Protein AF-R6N040-F1 (afdb_monomer_lite)

Radius of gyration: 38.88 Å; chains: 1; bounding box: 120×51×89 Å

Structure (mmCIF, N/CA/C/O backbone):
data_AF-R6N040-F1
#
_entry.id   AF-R6N040-F1
#
loop_
_atom_site.group_PDB
_atom_site.id
_atom_site.type_symbol
_atom_site.label_atom_id
_atom_site.label_alt_id
_atom_site.label_comp_id
_atom_site.label_asym_id
_atom_site.label_entity_id
_atom_site.label_seq_id
_atom_site.pdbx_PDB_ins_code
_atom_site.Cartn_x
_atom_site.Cartn_y
_atom_site.Cartn_z
_atom_site.occupancy
_atom_site.B_iso_or_equiv
_atom_site.auth_seq_id
_atom_site.auth_comp_id
_atom_site.auth_asym_id
_atom_site.auth_atom_id
_atom_site.pdbx_PDB_model_num
ATOM 1 N N . MET A 1 1 ? -49.702 15.295 53.696 1.00 55.91 1 MET A N 1
ATOM 2 C CA . MET A 1 1 ? -48.263 15.595 53.472 1.00 55.91 1 MET A CA 1
ATOM 3 C C . MET A 1 1 ? -47.400 14.369 53.152 1.00 55.91 1 MET A C 1
ATOM 5 O O . MET A 1 1 ? -46.558 14.486 52.275 1.00 55.91 1 MET A O 1
ATOM 9 N N . LYS A 1 2 ? -47.584 13.197 53.791 1.00 57.44 2 LYS A N 1
ATOM 10 C CA . LYS A 1 2 ? -46.754 11.997 53.519 1.00 57.44 2 LYS A CA 1
ATOM 11 C C . LYS A 1 2 ? -46.776 11.537 52.047 1.00 57.44 2 LYS A C 1
ATOM 13 O O . LYS A 1 2 ? -45.715 11.332 51.480 1.00 57.44 2 LYS A O 1
ATOM 18 N N . LYS A 1 3 ? -47.949 11.470 51.397 1.00 59.84 3 LYS A N 1
ATOM 19 C CA . LYS A 1 3 ? -48.088 11.021 49.990 1.00 59.84 3 LYS A CA 1
ATOM 20 C C . LYS A 1 3 ? -47.363 11.913 48.965 1.00 59.84 3 LYS A C 1
ATOM 22 O O . LYS A 1 3 ? -46.754 11.390 48.046 1.00 59.84 3 LYS A O 1
ATOM 27 N N . ILE A 1 4 ? -47.354 13.235 49.169 1.00 71.81 4 ILE A N 1
ATOM 28 C CA . ILE A 1 4 ? -46.642 14.191 48.295 1.00 71.81 4 ILE A CA 1
ATOM 29 C C . ILE A 1 4 ? -45.121 14.010 48.408 1.00 71.81 4 ILE A C 1
ATOM 31 O O . ILE A 1 4 ? -44.430 14.068 47.398 1.00 71.81 4 ILE A O 1
ATOM 35 N N . LYS A 1 5 ? -44.601 13.711 49.610 1.00 69.38 5 LYS A N 1
ATOM 36 C CA . LYS A 1 5 ? -43.170 13.418 49.807 1.00 69.38 5 LYS A CA 1
ATOM 37 C C . LYS A 1 5 ? -42.728 12.163 49.049 1.00 69.38 5 LYS A C 1
ATOM 39 O O . LYS A 1 5 ? -41.657 12.173 48.460 1.00 69.38 5 LYS A O 1
ATOM 44 N N . TYR A 1 6 ? -43.558 11.118 49.023 1.00 74.94 6 TYR A N 1
ATOM 45 C CA . TYR A 1 6 ? -43.246 9.896 48.273 1.00 74.94 6 TYR A CA 1
ATOM 46 C C . TYR A 1 6 ? -43.250 10.119 46.758 1.00 74.94 6 TYR A C 1
ATOM 48 O O . TYR A 1 6 ? -42.378 9.577 46.088 1.00 74.94 6 TYR A O 1
ATOM 56 N N . ILE A 1 7 ? -44.164 10.949 46.240 1.00 78.50 7 ILE A N 1
ATOM 57 C CA . ILE A 1 7 ? -44.227 11.317 44.813 1.00 78.50 7 ILE A CA 1
ATOM 58 C C . ILE A 1 7 ? -42.997 12.139 44.402 1.00 78.50 7 ILE A C 1
ATOM 60 O O . ILE A 1 7 ? -42.373 11.848 43.388 1.00 78.50 7 ILE A O 1
ATOM 64 N N . LEU A 1 8 ? -42.594 13.119 45.217 1.00 77.56 8 LEU A N 1
ATOM 65 C CA . LEU A 1 8 ? -41.382 13.909 44.963 1.00 77.56 8 LEU A CA 1
ATOM 66 C C . LEU A 1 8 ? -40.116 13.042 44.987 1.00 77.56 8 LEU A C 1
ATOM 68 O O . LEU A 1 8 ? -39.226 13.216 44.162 1.00 77.56 8 LEU A O 1
ATOM 72 N N . PHE A 1 9 ? -40.056 12.080 45.909 1.00 77.69 9 PHE A N 1
ATOM 73 C CA . PHE A 1 9 ? -38.934 11.154 46.020 1.00 77.69 9 PHE A CA 1
ATOM 74 C C . PHE A 1 9 ? -38.865 10.174 44.839 1.00 77.69 9 PHE A C 1
ATOM 76 O O . PHE A 1 9 ? -37.780 9.888 44.345 1.00 77.69 9 PHE A O 1
ATOM 83 N N . THR A 1 10 ? -40.011 9.708 44.328 1.00 78.12 10 THR A N 1
ATOM 84 C CA . THR A 1 10 ? -40.042 8.861 43.120 1.00 78.12 10 THR A CA 1
ATOM 85 C C . THR A 1 10 ? -39.642 9.641 41.874 1.00 78.12 10 THR A C 1
ATOM 87 O O . THR A 1 10 ? -38.876 9.117 41.073 1.00 78.12 10 THR A O 1
ATOM 90 N N . PHE A 1 11 ? -40.077 10.897 41.735 1.00 77.75 11 PHE A N 1
ATOM 91 C CA . PHE A 1 11 ? -39.664 11.754 40.618 1.00 77.75 11 PHE A CA 1
ATOM 92 C C . PHE A 1 11 ? -38.156 12.053 40.648 1.00 77.75 11 PHE A C 1
ATOM 94 O O . PHE A 1 11 ? -37.507 12.050 39.606 1.00 77.75 11 PHE A O 1
ATOM 101 N N . LEU A 1 12 ? -37.578 12.223 41.845 1.00 75.50 12 LEU A N 1
ATOM 102 C CA . LEU A 1 12 ? -36.136 12.392 42.034 1.00 75.50 12 LEU A CA 1
ATOM 103 C C . LEU A 1 12 ? -35.352 11.144 41.586 1.00 75.50 12 LEU A C 1
ATOM 105 O O . LEU A 1 12 ? -34.391 11.267 40.830 1.00 75.50 12 LEU A O 1
ATOM 109 N N . ILE A 1 13 ? -35.784 9.942 41.986 1.00 75.19 13 ILE A N 1
ATOM 110 C CA . ILE A 1 13 ? -35.144 8.678 41.573 1.00 75.19 13 ILE A CA 1
ATOM 111 C C . ILE A 1 13 ? -35.271 8.464 40.060 1.00 75.19 13 ILE A C 1
ATOM 113 O O . ILE A 1 13 ? -34.303 8.053 39.419 1.00 75.19 13 ILE A O 1
ATOM 117 N N . LEU A 1 14 ? -36.432 8.789 39.480 1.00 70.75 14 LEU A N 1
ATOM 118 C CA . LEU A 1 14 ? -36.647 8.708 38.035 1.00 70.75 14 LEU A CA 1
ATOM 119 C C . LEU A 1 14 ? -35.748 9.694 37.276 1.00 70.75 14 LEU A C 1
ATOM 121 O O . LEU A 1 14 ? -35.222 9.346 36.231 1.00 70.75 14 LEU A O 1
ATOM 125 N N . SER A 1 15 ? -35.522 10.897 37.818 1.00 65.94 15 SER A N 1
ATOM 126 C CA . SER A 1 15 ? -34.625 11.893 37.215 1.00 65.94 15 SER A CA 1
ATOM 127 C C . SER A 1 15 ? -33.140 11.521 37.316 1.00 65.94 15 SER A C 1
ATOM 129 O O . SER A 1 15 ? -32.374 11.807 36.400 1.00 65.94 15 SER A O 1
ATOM 131 N N . LEU A 1 16 ? -32.735 10.815 38.379 1.00 62.44 16 LEU A N 1
ATOM 132 C CA . LEU A 1 16 ? -31.374 10.287 38.540 1.00 62.44 16 LEU A CA 1
ATOM 133 C C . LEU A 1 16 ? -31.093 9.092 37.616 1.00 62.44 16 LEU A C 1
ATOM 135 O O . LEU A 1 16 ? -29.940 8.836 37.290 1.00 62.44 16 LEU A O 1
ATOM 139 N N . SER A 1 17 ? -32.130 8.381 37.164 1.00 60.34 17 SER A N 1
ATOM 140 C CA . SER A 1 17 ? -31.995 7.270 36.208 1.00 60.34 17 SER A CA 1
ATOM 141 C C . SER A 1 17 ? -31.914 7.725 34.743 1.00 60.34 17 SER A C 1
ATOM 143 O O . SER A 1 17 ? -31.642 6.903 33.875 1.00 60.34 17 SER A O 1
ATOM 145 N N . ILE A 1 18 ? -32.077 9.028 34.469 1.00 60.78 18 ILE A N 1
ATOM 146 C CA . ILE A 1 18 ? -31.859 9.650 33.145 1.00 60.78 18 ILE A CA 1
ATOM 147 C C . ILE A 1 18 ? -30.455 10.257 33.022 1.00 60.78 18 ILE A C 1
ATOM 149 O O . ILE A 1 18 ? -30.146 10.890 32.014 1.00 60.78 18 ILE A O 1
ATOM 153 N N . LEU A 1 19 ? -29.587 10.088 34.028 1.00 55.56 19 LEU A N 1
ATOM 154 C CA . LEU A 1 19 ? -28.164 10.359 33.856 1.00 55.56 19 LEU A CA 1
ATOM 155 C C . LEU A 1 19 ? -27.648 9.351 32.831 1.00 55.56 19 LEU A C 1
ATOM 157 O O . LEU A 1 19 ? -27.383 8.196 33.155 1.00 55.56 19 LEU A O 1
ATOM 161 N N . SER A 1 20 ? -27.581 9.789 31.576 1.00 56.12 20 SER A N 1
ATOM 162 C CA . SER A 1 20 ? -26.955 9.067 30.480 1.00 56.12 20 SER A CA 1
ATOM 163 C C . SER A 1 20 ? -25.565 8.648 30.938 1.00 56.12 20 SER A C 1
ATOM 165 O O . SER A 1 20 ? -24.670 9.485 31.081 1.00 56.12 20 SER A O 1
ATOM 167 N N . VAL A 1 21 ? -25.404 7.360 31.227 1.00 55.00 21 VAL A N 1
ATOM 168 C CA . VAL A 1 21 ? -24.105 6.775 31.520 1.00 55.00 21 VAL A CA 1
ATOM 169 C C . VAL A 1 21 ? -23.351 6.793 30.198 1.00 55.00 21 VAL A C 1
ATOM 171 O O . VAL A 1 21 ? -23.523 5.905 29.368 1.00 55.00 21 VAL A O 1
ATOM 174 N N . ASN A 1 22 ? -22.544 7.830 29.976 1.00 56.06 22 ASN A N 1
ATOM 175 C CA . ASN A 1 22 ? -21.426 7.709 29.054 1.00 56.06 22 ASN A CA 1
ATOM 176 C C . ASN A 1 22 ? -20.482 6.705 29.707 1.00 56.06 22 ASN A C 1
ATOM 178 O O . ASN A 1 22 ? -19.709 7.055 30.598 1.00 56.06 22 ASN A O 1
ATOM 182 N N . ALA A 1 23 ? -20.628 5.436 29.335 1.00 63.56 23 ALA A N 1
ATOM 183 C CA . ALA A 1 23 ? -19.650 4.424 29.670 1.00 63.56 23 ALA A CA 1
ATOM 184 C C . ALA A 1 23 ? -18.394 4.756 28.860 1.00 63.56 23 ALA A C 1
ATOM 186 O O . ALA A 1 23 ? -18.276 4.396 27.692 1.00 63.56 23 ALA A O 1
ATOM 187 N N . GLU A 1 24 ? -17.504 5.547 29.456 1.00 80.38 24 GLU A N 1
ATOM 188 C CA . GLU A 1 24 ? -16.160 5.735 28.929 1.00 80.38 24 GLU A CA 1
ATOM 189 C C . GLU A 1 24 ? -15.468 4.370 28.924 1.00 80.38 24 GLU A C 1
ATOM 191 O O . GLU A 1 24 ? -15.523 3.645 29.922 1.00 80.38 24 GLU A O 1
ATOM 196 N N . CYS A 1 25 ? -14.844 4.006 27.802 1.00 88.50 25 CYS A N 1
ATOM 197 C CA . CYS A 1 25 ? -14.158 2.727 27.715 1.00 88.50 25 CYS A CA 1
ATOM 198 C C . CYS A 1 25 ? -13.086 2.600 28.794 1.00 88.50 25 CYS A C 1
ATOM 200 O O . CYS A 1 25 ? -12.273 3.497 29.039 1.00 88.50 25 CYS A O 1
ATOM 202 N N . THR A 1 26 ? -13.038 1.424 29.398 1.00 91.12 26 THR A N 1
ATOM 203 C CA . THR A 1 26 ? -11.981 1.043 30.318 1.00 91.12 26 THR A CA 1
ATOM 204 C C . THR A 1 26 ? -10.645 0.920 29.582 1.00 91.12 26 THR A C 1
ATOM 206 O O . THR A 1 26 ? -10.555 0.710 28.367 1.00 91.12 26 THR A O 1
ATOM 209 N N . LYS A 1 27 ? -9.549 0.996 30.342 1.00 91.19 27 LYS A N 1
ATOM 210 C CA . LYS A 1 27 ? -8.200 0.769 29.798 1.00 91.19 27 LYS A CA 1
ATOM 211 C C . LYS A 1 27 ? -8.045 -0.632 29.199 1.00 91.19 27 LYS A C 1
ATOM 213 O O . LYS A 1 27 ? -7.279 -0.802 28.255 1.00 91.19 27 LYS A O 1
ATOM 218 N N . GLU A 1 28 ? -8.742 -1.620 29.752 1.00 92.75 28 GLU A N 1
ATOM 219 C CA . GLU A 1 28 ? -8.708 -3.011 29.294 1.00 92.75 28 GLU A CA 1
ATOM 220 C C . GLU A 1 28 ? -9.397 -3.170 27.933 1.00 92.75 28 GLU A C 1
ATOM 222 O O . GLU A 1 28 ? -8.823 -3.785 27.031 1.00 92.75 28 GLU A O 1
ATOM 227 N N . GLU A 1 29 ? -10.553 -2.531 27.739 1.00 93.12 29 GLU A N 1
ATOM 228 C CA . GLU A 1 29 ? -11.254 -2.488 26.448 1.00 93.12 29 GLU A CA 1
ATOM 229 C C . GLU A 1 29 ? -10.404 -1.795 25.380 1.00 93.12 29 GLU A C 1
ATOM 231 O O . GLU A 1 29 ? -10.146 -2.366 24.319 1.00 93.12 29 GLU A O 1
ATOM 236 N N . ILE A 1 30 ? -9.859 -0.611 25.688 1.00 93.62 30 ILE A N 1
ATOM 237 C CA . ILE A 1 30 ? -8.980 0.122 24.762 1.00 93.62 30 ILE A CA 1
ATOM 238 C C . ILE A 1 30 ? -7.747 -0.713 24.396 1.00 93.62 30 ILE A C 1
ATOM 240 O O . ILE A 1 30 ? -7.319 -0.719 23.241 1.00 93.62 30 ILE A O 1
ATOM 244 N N . ASN A 1 31 ? -7.148 -1.416 25.360 1.00 94.75 31 ASN A N 1
ATOM 245 C CA . ASN A 1 31 ? -5.983 -2.258 25.100 1.00 94.75 31 ASN A CA 1
ATOM 246 C C . ASN A 1 31 ? -6.328 -3.469 24.230 1.00 94.75 31 ASN A C 1
ATOM 248 O O . ASN A 1 31 ? -5.543 -3.812 23.347 1.00 94.75 31 ASN A O 1
ATOM 252 N N . THR A 1 32 ? -7.493 -4.078 24.437 1.00 95.69 32 THR A N 1
ATOM 253 C CA . THR A 1 32 ? -7.985 -5.176 23.595 1.00 95.69 32 THR A CA 1
ATOM 254 C C . THR A 1 32 ? -8.173 -4.702 22.155 1.00 95.69 32 THR A C 1
ATOM 256 O O . THR A 1 32 ? -7.604 -5.287 21.234 1.00 95.69 32 THR A O 1
ATOM 259 N N . LEU A 1 33 ? -8.845 -3.565 21.958 1.00 95.94 33 LEU A N 1
ATOM 260 C CA . LEU A 1 33 ? -9.038 -2.964 20.636 1.00 95.94 33 LEU A CA 1
ATOM 261 C C . LEU A 1 33 ? -7.712 -2.591 19.963 1.00 95.94 33 LEU A C 1
ATOM 263 O O . LEU A 1 33 ? -7.522 -2.859 18.781 1.00 95.94 33 LEU A O 1
ATOM 267 N N . LYS A 1 34 ? -6.745 -2.046 20.710 1.00 95.94 34 LYS A N 1
ATOM 268 C CA . LYS A 1 34 ? -5.383 -1.792 20.205 1.00 95.94 34 LYS A CA 1
ATOM 269 C C . LYS A 1 34 ? -4.695 -3.073 19.729 1.00 95.94 34 LYS A C 1
ATOM 271 O O . LYS A 1 34 ? -4.044 -3.076 18.685 1.00 95.94 34 LYS A O 1
ATOM 276 N N . GLN A 1 35 ? -4.818 -4.167 20.481 1.00 96.38 35 GLN A N 1
ATOM 277 C CA . GLN A 1 35 ? -4.244 -5.458 20.093 1.00 96.38 35 GLN A CA 1
ATOM 278 C C . GLN A 1 35 ? -4.902 -6.026 18.835 1.00 96.38 35 GLN A C 1
ATOM 280 O O . GLN A 1 35 ? -4.213 -6.635 18.018 1.00 96.38 35 GLN A O 1
ATOM 285 N N . GLU A 1 36 ? -6.207 -5.836 18.665 1.00 95.94 36 GLU A N 1
ATOM 286 C CA . GLU A 1 36 ? -6.917 -6.220 17.446 1.00 95.94 36 GLU A CA 1
ATOM 287 C C . GLU A 1 36 ? -6.525 -5.344 16.255 1.00 95.94 36 GLU A C 1
ATOM 289 O O . GLU A 1 36 ? -6.180 -5.880 15.203 1.00 95.94 36 GLU A O 1
ATOM 294 N N . ALA A 1 37 ? -6.444 -4.024 16.439 1.00 96.75 37 ALA A N 1
ATOM 295 C CA . ALA A 1 37 ? -6.007 -3.091 15.404 1.00 96.75 37 ALA A CA 1
ATOM 296 C C . ALA A 1 37 ? -4.591 -3.418 14.894 1.00 96.75 37 ALA A C 1
ATOM 298 O O . ALA A 1 37 ? -4.323 -3.340 13.697 1.00 96.75 37 ALA A O 1
ATOM 299 N N . ASN A 1 38 ? -3.694 -3.880 15.771 1.00 96.62 38 ASN A N 1
ATOM 300 C CA . ASN A 1 38 ? -2.347 -4.318 15.388 1.00 96.62 38 ASN A CA 1
ATOM 301 C C . ASN A 1 38 ? -2.323 -5.580 14.505 1.00 96.62 38 ASN A C 1
ATOM 303 O O . ASN A 1 38 ? -1.300 -5.874 13.888 1.00 96.62 38 ASN A O 1
ATOM 307 N N . LYS A 1 39 ? -3.419 -6.348 14.443 1.00 97.12 39 LYS A N 1
ATOM 308 C CA . LYS A 1 39 ? -3.550 -7.524 13.565 1.00 97.12 39 LYS A CA 1
ATOM 309 C C . LYS A 1 39 ? -4.041 -7.156 12.164 1.00 97.12 39 LYS A C 1
ATOM 311 O O . LYS A 1 39 ? -4.071 -8.042 11.298 1.00 97.12 39 LYS A O 1
ATOM 316 N N . ILE A 1 40 ? -4.428 -5.897 11.938 1.00 98.12 40 ILE A N 1
ATOM 317 C CA . ILE A 1 40 ? -4.875 -5.423 10.631 1.00 98.12 40 ILE A CA 1
ATOM 318 C C . ILE A 1 40 ? -3.726 -5.561 9.635 1.00 98.12 40 ILE A C 1
ATOM 320 O O . ILE A 1 40 ? -2.595 -5.138 9.877 1.00 98.12 40 ILE A O 1
ATOM 324 N N . LYS A 1 41 ? -4.027 -6.171 8.491 1.00 97.81 41 LYS A N 1
ATOM 325 C CA . LYS A 1 41 ? -3.086 -6.326 7.379 1.00 97.81 41 LYS A CA 1
ATOM 326 C C . LYS A 1 41 ? -3.516 -5.442 6.229 1.00 97.81 41 LYS A C 1
ATOM 328 O O . LYS A 1 41 ? -4.701 -5.390 5.921 1.00 97.81 41 LYS A O 1
ATOM 333 N N . VAL A 1 42 ? -2.554 -4.813 5.565 1.00 97.94 42 VAL A N 1
ATOM 334 C CA . VAL A 1 42 ? -2.820 -3.986 4.385 1.00 97.94 42 VAL A CA 1
ATOM 335 C C . VAL A 1 42 ? -2.161 -4.603 3.173 1.00 97.94 42 VAL A C 1
ATOM 337 O O . VAL A 1 42 ? -0.964 -4.885 3.175 1.00 97.94 42 VAL A O 1
ATOM 340 N N . THR A 1 43 ? -2.949 -4.785 2.127 1.00 97.56 43 THR A N 1
ATOM 341 C CA . THR A 1 43 ? -2.470 -5.143 0.793 1.00 97.56 43 THR A CA 1
ATOM 342 C C . THR A 1 43 ? -2.900 -4.073 -0.191 1.00 97.56 43 THR A C 1
ATOM 344 O O . THR A 1 43 ? -3.916 -3.416 0.023 1.00 97.56 43 THR A O 1
ATOM 347 N N . TYR A 1 44 ? -2.159 -3.909 -1.281 1.00 95.25 44 TYR A N 1
ATOM 348 C CA . TYR A 1 44 ? -2.522 -2.979 -2.342 1.00 95.25 44 TYR A CA 1
ATOM 349 C C . TYR A 1 44 ? -2.437 -3.644 -3.713 1.00 95.25 44 TYR A C 1
ATOM 351 O O . TYR A 1 44 ? -1.627 -4.545 -3.944 1.00 95.25 44 TYR A O 1
ATOM 359 N N . LYS A 1 45 ? -3.257 -3.157 -4.641 1.00 92.75 45 LYS A N 1
ATOM 360 C CA . LYS A 1 45 ? -3.258 -3.538 -6.050 1.00 92.75 45 LYS A CA 1
ATOM 361 C C . LYS A 1 45 ? -3.200 -2.276 -6.901 1.00 92.75 45 LYS A C 1
ATOM 363 O O . LYS A 1 45 ? -3.987 -1.358 -6.708 1.00 92.75 45 LYS A O 1
ATOM 368 N N . HIS A 1 46 ? -2.266 -2.234 -7.845 1.00 89.50 46 HIS A N 1
ATOM 369 C CA . HIS A 1 46 ? -2.211 -1.167 -8.847 1.00 89.50 46 HIS A CA 1
ATOM 370 C C . HIS A 1 46 ? -3.400 -1.284 -9.808 1.00 89.50 46 HIS A C 1
ATOM 372 O O . HIS A 1 46 ? -3.731 -2.395 -10.232 1.00 89.50 46 HIS A O 1
ATOM 378 N N . LEU A 1 47 ? -4.042 -0.158 -10.123 1.00 88.25 47 LEU A N 1
ATOM 379 C CA . LEU A 1 47 ? -5.266 -0.118 -10.932 1.00 88.25 47 LEU A CA 1
ATOM 380 C C . LEU A 1 47 ? -5.016 -0.048 -12.448 1.00 88.25 47 LEU A C 1
ATOM 382 O O . LEU A 1 47 ? -5.974 0.028 -13.216 1.00 88.25 47 LEU A O 1
ATOM 386 N N . GLY A 1 48 ? -3.757 -0.120 -12.885 1.00 80.25 48 GLY A N 1
ATOM 387 C CA . GLY A 1 48 ? -3.389 0.029 -14.291 1.00 80.25 48 GLY A CA 1
ATOM 388 C C . GLY A 1 48 ? -3.441 1.483 -14.763 1.00 80.25 48 GLY A C 1
ATOM 389 O O . GLY A 1 48 ? -3.817 2.388 -14.014 1.00 80.25 48 GLY A O 1
ATOM 390 N N . SER A 1 49 ? -3.050 1.695 -16.017 1.00 79.62 49 SER A N 1
ATOM 391 C CA . SER A 1 49 ? -3.171 2.993 -16.678 1.00 79.62 49 SER A CA 1
ATOM 392 C C . SER A 1 49 ? -4.604 3.198 -17.151 1.00 79.62 49 SER A C 1
ATOM 394 O O . SER A 1 49 ? -5.124 2.407 -17.934 1.00 79.62 49 SER A O 1
ATOM 396 N N . ASN A 1 50 ? -5.230 4.266 -16.675 1.00 76.00 50 ASN A N 1
ATOM 397 C CA . ASN A 1 50 ? -6.551 4.711 -17.103 1.00 76.00 50 ASN A CA 1
ATOM 398 C C . ASN A 1 50 ? -6.448 6.124 -17.680 1.00 76.00 50 ASN A C 1
ATOM 400 O O . ASN A 1 50 ? -5.396 6.750 -17.599 1.00 76.00 50 ASN A O 1
ATOM 404 N N . VAL A 1 51 ? -7.532 6.623 -18.264 1.00 80.44 51 VAL A N 1
ATOM 405 C CA . VAL A 1 51 ? -7.626 8.007 -18.734 1.00 80.44 51 VAL A CA 1
ATOM 406 C C . VAL A 1 51 ? -8.686 8.712 -17.894 1.00 80.44 51 VAL A C 1
ATOM 408 O O . VAL A 1 51 ? -9.759 8.144 -17.677 1.00 80.44 51 VAL A O 1
ATOM 411 N N . ASP A 1 52 ? -8.370 9.891 -17.361 1.00 80.75 52 ASP A N 1
ATOM 412 C CA . ASP A 1 52 ? -9.357 10.719 -16.661 1.00 80.75 52 ASP A CA 1
ATOM 413 C C . ASP A 1 52 ? -10.318 11.422 -17.636 1.00 80.75 52 ASP A C 1
ATOM 415 O O . ASP A 1 52 ? -10.278 11.209 -18.851 1.00 80.75 52 ASP A O 1
ATOM 419 N N . ALA A 1 53 ? -11.248 12.219 -17.103 1.00 82.00 53 ALA A N 1
ATOM 420 C CA . ALA A 1 53 ? -12.259 12.896 -17.915 1.00 82.00 53 ALA A CA 1
ATOM 421 C C . ALA A 1 53 ? -11.643 13.937 -18.870 1.00 82.00 53 ALA A C 1
ATOM 423 O O . ALA A 1 53 ? -12.247 14.289 -19.883 1.00 82.00 53 ALA A O 1
ATOM 424 N N . GLU A 1 54 ? -10.432 14.393 -18.563 1.00 83.19 54 GLU A N 1
ATOM 425 C CA . GLU A 1 54 ? -9.667 15.407 -19.274 1.00 83.19 54 GLU A CA 1
ATOM 426 C C . GLU A 1 54 ? -8.719 14.812 -20.331 1.00 83.19 54 GLU A C 1
ATOM 428 O O . GLU A 1 54 ? -8.067 15.558 -21.063 1.00 83.19 54 GLU A O 1
ATOM 433 N N . GLY A 1 55 ? -8.654 13.481 -20.458 1.00 79.12 55 GLY A N 1
ATOM 434 C CA . GLY A 1 55 ? -7.786 12.809 -21.427 1.00 79.12 55 GLY A CA 1
ATOM 435 C C . GLY A 1 55 ? -6.366 12.532 -20.918 1.00 79.12 55 GLY A C 1
ATOM 436 O O . GLY A 1 55 ? -5.512 12.104 -21.696 1.00 79.12 55 GLY A O 1
ATOM 437 N N . THR A 1 56 ? -6.094 12.754 -19.632 1.00 80.88 56 THR A N 1
ATOM 438 C CA . THR A 1 56 ? -4.780 12.534 -19.018 1.00 80.88 56 THR A CA 1
ATOM 439 C C . THR A 1 56 ? -4.628 11.082 -18.589 1.00 80.88 56 THR A C 1
ATOM 441 O O . THR A 1 56 ? -5.531 10.484 -18.004 1.00 80.88 56 THR A O 1
ATOM 444 N N . VAL A 1 57 ? -3.454 10.503 -18.843 1.00 80.06 57 VAL A N 1
ATOM 445 C CA . VAL A 1 57 ? -3.125 9.159 -18.359 1.00 80.06 57 VAL A CA 1
ATOM 446 C C . VAL A 1 57 ? -2.931 9.189 -16.840 1.00 80.06 57 VAL A C 1
ATOM 448 O O . VAL A 1 57 ? -2.066 9.891 -16.321 1.00 80.06 57 VAL A O 1
ATOM 451 N N . VAL A 1 58 ? -3.725 8.386 -16.137 1.00 82.62 58 VAL A N 1
ATOM 452 C CA . VAL A 1 58 ? -3.688 8.173 -14.690 1.00 82.62 58 VAL A CA 1
ATOM 453 C C . VAL A 1 58 ? -3.218 6.751 -14.420 1.00 82.62 58 VAL A C 1
ATOM 455 O O . VAL A 1 58 ? -3.970 5.786 -14.549 1.00 82.62 58 VAL A O 1
ATOM 458 N N . ASP A 1 59 ? -1.960 6.625 -14.023 1.00 82.69 59 ASP A N 1
ATOM 459 C CA . ASP A 1 59 ? -1.291 5.353 -13.743 1.00 82.69 59 ASP A CA 1
ATOM 460 C C . ASP A 1 59 ? -0.712 5.295 -12.322 1.00 82.69 59 ASP A C 1
ATOM 462 O O . ASP A 1 59 ? -0.029 4.347 -11.946 1.00 82.69 59 ASP A O 1
ATOM 466 N N . TYR A 1 60 ? -1.018 6.287 -11.491 1.00 84.31 60 TYR A N 1
ATOM 467 C CA . TYR A 1 60 ? -0.509 6.409 -10.129 1.00 84.31 60 TYR A CA 1
ATOM 468 C C . TYR A 1 60 ? -1.503 5.924 -9.063 1.00 84.31 60 TYR A C 1
ATOM 470 O O . TYR A 1 60 ? -1.269 6.149 -7.877 1.00 84.31 60 TYR A O 1
ATOM 478 N N . MET A 1 61 ? -2.601 5.274 -9.465 1.00 91.06 61 MET A N 1
ATOM 479 C CA . MET A 1 61 ? -3.705 4.892 -8.579 1.00 91.06 61 MET A CA 1
ATOM 480 C C . MET A 1 61 ? -3.650 3.429 -8.125 1.00 91.06 61 MET A C 1
ATOM 482 O O . MET A 1 61 ? -3.315 2.511 -8.881 1.00 91.06 61 MET A O 1
ATOM 486 N N . PHE A 1 62 ? -4.054 3.210 -6.877 1.00 92.88 62 PHE A N 1
ATOM 487 C CA . PHE A 1 62 ? -4.090 1.917 -6.208 1.00 92.88 62 PHE A CA 1
ATOM 488 C C . PHE A 1 62 ? -5.452 1.665 -5.557 1.00 92.88 62 PHE A C 1
ATOM 490 O O . PHE A 1 62 ? -6.200 2.589 -5.239 1.00 92.88 62 PHE A O 1
ATOM 497 N N . SER A 1 63 ? -5.750 0.386 -5.348 1.00 95.94 63 SER A N 1
ATOM 498 C CA . SER A 1 63 ? -6.792 -0.100 -4.446 1.00 95.94 63 SER A CA 1
ATOM 499 C C . SER A 1 63 ? -6.123 -0.748 -3.241 1.00 95.94 63 SER A C 1
ATOM 501 O O . SER A 1 63 ? -5.218 -1.571 -3.408 1.00 95.94 63 SER A O 1
ATOM 503 N N . LEU A 1 64 ? -6.515 -0.347 -2.035 1.00 97.50 64 LEU A N 1
ATOM 504 C CA . LEU A 1 64 ? -6.002 -0.865 -0.770 1.00 97.50 64 LEU A CA 1
ATOM 505 C C . LEU A 1 64 ? -7.069 -1.721 -0.117 1.00 97.50 64 LEU A C 1
ATOM 507 O O . LEU A 1 64 ? -8.234 -1.346 -0.074 1.00 97.50 64 LEU A O 1
ATOM 511 N N . THR A 1 65 ? -6.645 -2.830 0.470 1.00 98.38 65 THR A N 1
ATOM 512 C CA . THR A 1 65 ? -7.503 -3.695 1.271 1.00 98.38 65 THR A CA 1
ATOM 513 C C . THR A 1 65 ? -6.904 -3.830 2.657 1.00 98.38 65 THR A C 1
ATOM 515 O O . THR A 1 65 ? -5.817 -4.385 2.826 1.00 98.38 65 THR A O 1
ATOM 518 N N . PHE A 1 66 ? -7.641 -3.348 3.648 1.00 98.38 66 PHE A N 1
ATOM 519 C CA . PHE A 1 66 ? -7.375 -3.565 5.060 1.00 98.38 66 PHE A CA 1
ATOM 520 C C . PHE A 1 66 ? -8.149 -4.808 5.478 1.00 98.38 66 PHE A C 1
ATOM 522 O O . PHE A 1 66 ? -9.364 -4.834 5.344 1.00 98.38 66 PHE A O 1
ATOM 529 N N . SER A 1 67 ? -7.457 -5.851 5.923 1.00 98.12 67 SER A N 1
ATOM 530 C CA . SER A 1 67 ? -8.042 -7.126 6.359 1.00 98.12 67 SER A CA 1
ATOM 531 C C . SER A 1 67 ? -7.866 -7.319 7.860 1.00 98.12 67 SER A C 1
ATOM 533 O O . SER A 1 67 ? -6.932 -6.764 8.436 1.00 98.12 67 SER A O 1
ATOM 535 N N . ASN A 1 68 ? -8.695 -8.176 8.461 1.00 97.44 68 ASN A N 1
ATOM 536 C CA . ASN A 1 68 ? -8.775 -8.397 9.913 1.00 97.44 68 ASN A CA 1
ATOM 537 C C . ASN A 1 68 ? -9.276 -7.164 10.674 1.00 97.44 68 ASN A C 1
ATOM 539 O O . ASN A 1 68 ? -8.859 -6.920 11.804 1.00 97.44 68 ASN A O 1
ATOM 543 N N . ILE A 1 69 ? -10.147 -6.384 10.042 1.00 96.75 69 ILE A N 1
ATOM 544 C CA . ILE A 1 69 ? -10.849 -5.281 10.690 1.00 96.75 69 ILE A CA 1
ATOM 545 C C . ILE A 1 69 ? -12.224 -5.777 11.152 1.00 96.75 69 ILE A C 1
ATOM 547 O O . ILE A 1 69 ? -12.850 -6.596 10.475 1.00 96.75 69 ILE A O 1
ATOM 551 N N . ASN A 1 70 ? -12.643 -5.370 12.347 1.00 94.00 70 ASN A N 1
ATOM 552 C CA . ASN A 1 70 ? -13.942 -5.725 12.919 1.00 94.00 70 ASN A CA 1
ATOM 553 C C . ASN A 1 70 ? -14.939 -4.564 12.729 1.00 94.00 70 ASN A C 1
ATOM 555 O O . ASN A 1 70 ? -14.533 -3.459 12.376 1.00 94.00 70 ASN A O 1
ATOM 559 N N . ASP A 1 71 ? -16.222 -4.804 12.997 1.00 95.12 71 ASP A N 1
ATOM 560 C CA . ASP A 1 71 ? -17.287 -3.809 12.781 1.00 95.12 71 ASP A CA 1
ATOM 561 C C . ASP A 1 71 ? -17.260 -2.633 13.780 1.00 95.12 71 ASP A C 1
ATOM 563 O O . ASP A 1 71 ? -17.893 -1.600 13.558 1.00 95.12 71 ASP A O 1
ATOM 567 N N . ASP A 1 72 ? -16.514 -2.755 14.884 1.00 94.81 72 ASP A N 1
ATOM 568 C CA . ASP A 1 72 ? -16.280 -1.640 15.806 1.00 94.81 72 ASP A CA 1
ATOM 569 C C . ASP A 1 72 ? -15.236 -0.656 15.262 1.00 94.81 72 ASP A C 1
ATOM 571 O O . ASP A 1 72 ? -15.151 0.478 15.724 1.00 94.81 72 ASP A O 1
ATOM 575 N N . MET A 1 73 ? -14.442 -1.056 14.272 1.00 97.12 73 MET A N 1
ATOM 576 C CA . MET A 1 73 ? -13.334 -0.262 13.769 1.00 97.12 73 MET A CA 1
ATOM 577 C C . MET A 1 73 ? -13.671 0.467 12.475 1.00 97.12 73 MET A C 1
ATOM 579 O O . MET A 1 73 ? -14.390 -0.025 11.611 1.00 97.12 73 MET A O 1
ATOM 583 N N . TYR A 1 74 ? -13.054 1.630 12.300 1.00 97.50 74 TYR A N 1
ATOM 584 C CA . TYR A 1 74 ? -13.047 2.341 11.030 1.00 97.50 74 TYR A CA 1
ATOM 585 C C . TYR A 1 74 ? -11.691 2.990 10.773 1.00 97.50 74 TYR A C 1
ATOM 587 O O . TYR A 1 74 ? -10.870 3.165 11.679 1.00 97.50 74 TYR A O 1
ATOM 595 N N . ILE A 1 75 ? -11.450 3.323 9.509 1.00 97.75 75 ILE A N 1
ATOM 596 C CA . ILE A 1 75 ? -10.183 3.885 9.050 1.00 97.75 75 ILE A CA 1
ATOM 597 C C . ILE A 1 75 ? -10.382 5.342 8.674 1.00 97.75 75 ILE A C 1
ATOM 599 O O . ILE A 1 75 ? -11.397 5.697 8.083 1.00 97.75 75 ILE A O 1
ATOM 603 N N . ARG A 1 76 ? -9.401 6.185 8.994 1.00 96.12 76 ARG A N 1
ATOM 604 C CA . ARG A 1 76 ? -9.394 7.605 8.646 1.00 96.12 76 ARG A CA 1
ATOM 605 C C . ARG A 1 76 ? -8.01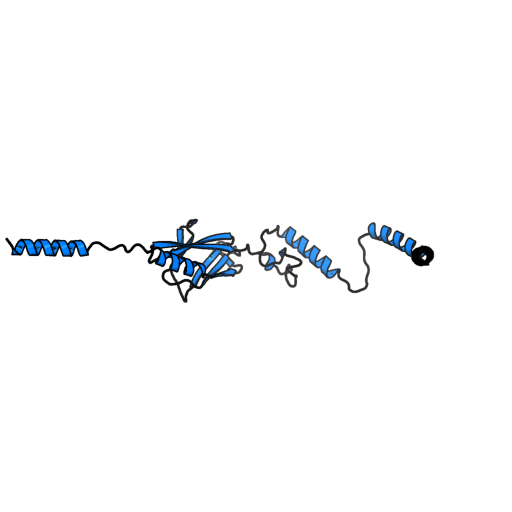2 8.050 8.187 1.00 96.12 76 ARG A C 1
ATOM 607 O O . ARG A 1 76 ? -7.011 7.593 8.738 1.00 96.12 76 ARG A O 1
ATOM 614 N N . ILE A 1 77 ? -7.949 8.971 7.229 1.00 95.38 77 ILE A N 1
ATOM 615 C CA . ILE A 1 77 ? -6.755 9.799 7.031 1.00 95.38 77 ILE A CA 1
ATOM 616 C C . ILE A 1 77 ? -7.028 11.162 7.656 1.00 95.38 77 ILE A C 1
ATOM 618 O O . ILE A 1 77 ? -7.849 11.934 7.158 1.00 95.38 77 ILE A O 1
ATOM 622 N N . ASP A 1 78 ? -6.353 11.443 8.769 1.00 88.25 78 ASP A N 1
ATOM 623 C CA . ASP A 1 78 ? -6.636 12.630 9.581 1.00 88.25 78 ASP A CA 1
ATOM 624 C C . ASP A 1 78 ? -6.374 13.931 8.800 1.00 88.25 78 ASP A C 1
ATOM 626 O O . ASP A 1 78 ? -7.180 14.856 8.883 1.00 88.25 78 ASP A O 1
ATOM 630 N N . ASP A 1 79 ? -5.327 13.957 7.967 1.00 88.88 79 ASP A N 1
ATOM 631 C CA . ASP A 1 79 ? -4.919 15.131 7.179 1.00 88.88 79 ASP A CA 1
ATOM 632 C C . ASP A 1 79 ? -5.946 15.551 6.112 1.00 88.88 79 ASP A C 1
ATOM 634 O O . ASP A 1 79 ? -6.052 16.734 5.795 1.00 88.88 79 ASP A O 1
ATOM 638 N N . TYR A 1 80 ? -6.718 14.600 5.570 1.00 88.06 80 TYR A N 1
ATOM 639 C CA . TYR A 1 80 ? -7.723 14.858 4.523 1.00 88.06 80 TYR A CA 1
ATOM 640 C C . TYR A 1 80 ? -9.160 14.816 5.047 1.00 88.06 80 TYR A C 1
ATOM 642 O O . TYR A 1 80 ? -10.096 15.094 4.304 1.00 88.06 80 TYR A O 1
ATOM 650 N N . ASN A 1 81 ? -9.349 14.485 6.329 1.00 89.69 81 ASN A N 1
ATOM 651 C CA . ASN A 1 81 ? -10.664 14.276 6.932 1.00 89.69 81 ASN A CA 1
ATOM 652 C C . ASN A 1 81 ? -11.536 13.244 6.180 1.00 89.69 81 ASN A C 1
ATOM 654 O O . ASN A 1 81 ? -12.761 13.350 6.163 1.00 89.69 81 ASN A O 1
ATOM 658 N N . GLU A 1 82 ? -10.902 12.242 5.574 1.00 94.00 82 GLU A N 1
ATOM 659 C CA . GLU A 1 82 ? -11.579 11.150 4.870 1.00 94.00 82 GLU A CA 1
ATOM 660 C C . GLU A 1 82 ? -11.658 9.914 5.761 1.00 94.00 82 GLU A C 1
ATOM 662 O O . GLU A 1 82 ? -10.668 9.543 6.398 1.00 94.00 82 GLU A O 1
ATOM 667 N N . GLU A 1 83 ? -12.826 9.272 5.804 1.00 95.31 83 GLU A N 1
ATOM 668 C CA . GLU A 1 83 ? -13.084 8.095 6.631 1.00 95.31 83 GLU A CA 1
ATOM 669 C C . GLU A 1 83 ? -13.805 6.981 5.864 1.00 95.31 83 GLU A C 1
ATOM 671 O O . GLU A 1 83 ? -14.645 7.224 4.999 1.00 95.31 83 GLU A O 1
ATOM 676 N N . TRP A 1 84 ? -13.506 5.741 6.242 1.00 96.69 84 TRP A N 1
ATOM 677 C CA . TRP A 1 84 ? -14.108 4.526 5.708 1.00 96.69 84 TRP A CA 1
ATOM 678 C C . TRP A 1 84 ? -14.613 3.682 6.869 1.00 96.69 84 TRP A C 1
ATOM 680 O O . TRP A 1 84 ? -13.822 3.187 7.672 1.00 96.69 84 TRP A O 1
ATOM 690 N N . LYS A 1 85 ? -15.939 3.545 6.949 1.00 95.62 85 LYS A N 1
ATOM 691 C CA . LYS A 1 85 ? -16.661 2.842 8.024 1.00 95.62 85 LYS A CA 1
ATOM 692 C C . LYS A 1 85 ? -17.318 1.539 7.571 1.00 95.62 85 LYS A C 1
ATOM 694 O O . LYS A 1 85 ? -17.736 0.747 8.403 1.00 95.62 85 LYS A O 1
ATOM 699 N N . GLU A 1 86 ? -17.449 1.329 6.263 1.00 95.06 86 GLU A N 1
ATOM 700 C CA . GLU A 1 86 ? -18.122 0.149 5.724 1.00 95.06 86 GLU A CA 1
ATOM 701 C C . GLU A 1 86 ? -17.188 -1.066 5.767 1.00 95.06 86 GLU A C 1
ATOM 703 O O . GLU A 1 86 ? -16.328 -1.237 4.900 1.00 95.06 86 GLU A O 1
ATOM 708 N N . VAL A 1 87 ? -17.371 -1.911 6.781 1.00 95.44 87 VAL A N 1
ATOM 709 C CA . VAL A 1 87 ? -16.686 -3.200 6.910 1.00 95.44 87 VAL A CA 1
ATOM 710 C C . VAL A 1 87 ? -17.512 -4.282 6.213 1.00 95.44 87 VAL A C 1
ATOM 712 O O . VAL A 1 87 ? -18.697 -4.456 6.485 1.00 95.44 87 VAL A O 1
ATOM 715 N N . LYS A 1 88 ? -16.884 -5.021 5.295 1.00 95.44 88 LYS A N 1
ATOM 716 C CA . LYS A 1 88 ? -17.464 -6.186 4.607 1.00 95.44 88 LYS A CA 1
ATOM 717 C C . LYS A 1 88 ? -16.487 -7.344 4.686 1.00 95.44 88 LYS A C 1
ATOM 719 O O . LYS A 1 88 ? -15.321 -7.169 4.349 1.00 95.44 88 LYS A O 1
ATOM 724 N N . ASP A 1 89 ? -16.941 -8.513 5.132 1.00 95.94 89 ASP A N 1
ATOM 725 C CA . ASP A 1 89 ? -16.108 -9.720 5.257 1.00 95.94 89 ASP A CA 1
ATOM 726 C C . ASP A 1 89 ? -14.780 -9.463 5.998 1.00 95.94 89 ASP A C 1
ATOM 728 O O . ASP A 1 89 ? -13.701 -9.866 5.550 1.00 95.94 89 ASP A O 1
ATOM 732 N N . ASN A 1 90 ? -14.856 -8.726 7.115 1.00 97.00 90 ASN A N 1
ATOM 733 C CA . ASN A 1 90 ? -13.706 -8.297 7.918 1.00 97.00 90 ASN A CA 1
ATOM 734 C C . ASN A 1 90 ? -12.660 -7.490 7.134 1.00 97.00 90 ASN A C 1
ATOM 736 O O . ASN A 1 90 ? -11.449 -7.583 7.400 1.00 97.00 90 ASN A O 1
ATOM 740 N N . LYS A 1 91 ? -13.122 -6.723 6.139 1.00 97.94 91 LYS A N 1
ATOM 741 C CA . LYS A 1 91 ? -12.293 -5.887 5.278 1.00 97.94 91 LYS A CA 1
ATOM 742 C C . LYS A 1 91 ? -12.879 -4.501 5.067 1.00 97.94 91 LYS A C 1
ATOM 744 O O . LYS A 1 91 ? -14.089 -4.326 4.986 1.00 97.94 91 LYS A O 1
ATOM 749 N N . ILE A 1 92 ? -11.980 -3.545 4.872 1.00 98.06 92 ILE A N 1
ATOM 750 C CA . ILE A 1 92 ? -12.273 -2.234 4.294 1.00 98.06 92 ILE A CA 1
ATOM 751 C C . ILE A 1 92 ? -11.445 -2.095 3.021 1.00 98.06 92 ILE A C 1
ATOM 753 O O . ILE A 1 92 ? -10.251 -2.408 3.015 1.00 98.06 92 ILE A O 1
ATOM 757 N N . THR A 1 93 ? -12.080 -1.630 1.946 1.00 97.38 93 THR A N 1
ATOM 758 C CA . THR A 1 93 ? -11.408 -1.358 0.671 1.00 97.38 93 THR A CA 1
ATOM 759 C C . THR A 1 93 ? -11.452 0.132 0.372 1.00 97.38 93 THR A C 1
ATOM 761 O O . THR A 1 93 ? -12.496 0.763 0.512 1.00 97.38 93 THR A O 1
ATOM 764 N N . ILE A 1 94 ? -10.308 0.682 -0.027 1.00 95.75 94 ILE A N 1
ATOM 765 C CA . ILE A 1 94 ? -10.159 2.072 -0.455 1.00 95.75 94 ILE A CA 1
ATOM 766 C C . ILE A 1 94 ? -9.659 2.046 -1.891 1.00 95.75 94 ILE A C 1
ATOM 768 O O . ILE A 1 94 ? -8.529 1.630 -2.148 1.00 95.75 94 ILE A O 1
ATOM 772 N N . ASP A 1 95 ? -10.497 2.487 -2.819 1.00 92.62 95 ASP A N 1
ATOM 773 C CA . ASP A 1 95 ? -10.148 2.571 -4.233 1.00 92.62 95 ASP A CA 1
ATOM 774 C C . ASP A 1 95 ? -9.653 3.967 -4.607 1.00 92.62 95 ASP A C 1
ATOM 776 O O . ASP A 1 95 ? -10.026 4.963 -3.992 1.00 92.62 95 ASP A O 1
ATOM 780 N N . LYS A 1 96 ? -8.846 4.033 -5.672 1.00 90.69 96 LYS A N 1
ATOM 781 C CA . LYS A 1 96 ? -8.348 5.278 -6.277 1.00 90.69 96 LYS A CA 1
ATOM 782 C C . LYS A 1 96 ? -7.542 6.155 -5.315 1.00 90.69 96 LYS A C 1
ATOM 784 O O . LYS A 1 96 ? -7.688 7.373 -5.308 1.00 90.69 96 LYS A O 1
ATOM 789 N N . ILE A 1 97 ? -6.644 5.542 -4.550 1.00 91.88 97 ILE A N 1
ATOM 790 C CA . ILE A 1 97 ? -5.643 6.284 -3.781 1.00 91.88 97 ILE A CA 1
ATOM 791 C C . ILE A 1 97 ? -4.336 6.398 -4.570 1.00 91.88 97 ILE A C 1
ATOM 793 O O . ILE A 1 97 ? -3.872 5.428 -5.174 1.00 91.88 97 ILE A O 1
ATOM 797 N N . ALA A 1 98 ? -3.752 7.593 -4.586 1.00 91.25 98 ALA A N 1
ATOM 798 C CA . ALA A 1 98 ? -2.526 7.872 -5.320 1.00 91.25 98 ALA A CA 1
ATOM 799 C C . ALA A 1 98 ? -1.290 7.212 -4.679 1.00 91.25 98 ALA A C 1
ATOM 801 O O . ALA A 1 98 ? -1.291 6.821 -3.515 1.00 91.25 98 ALA A O 1
ATOM 802 N N . THR A 1 99 ? -0.194 7.114 -5.433 1.00 91.31 99 THR A N 1
ATOM 803 C CA . THR A 1 99 ? 1.125 6.777 -4.880 1.00 91.31 99 THR A CA 1
ATOM 804 C C . THR A 1 99 ? 1.531 7.767 -3.786 1.00 91.31 99 THR A C 1
ATOM 806 O O . THR A 1 99 ? 1.286 8.966 -3.897 1.00 91.31 99 THR A O 1
ATOM 809 N N . GLY A 1 100 ? 2.239 7.299 -2.757 1.00 91.19 100 GLY A N 1
ATOM 810 C CA . GLY A 1 100 ? 2.661 8.172 -1.667 1.00 91.19 100 GLY A CA 1
ATOM 811 C C . GLY A 1 100 ? 2.905 7.446 -0.354 1.00 91.19 100 GLY A C 1
ATOM 812 O O . GLY A 1 100 ? 2.914 6.218 -0.276 1.00 91.19 100 GLY A O 1
ATOM 813 N N . LYS A 1 101 ? 3.131 8.233 0.696 1.00 94.00 101 LYS A N 1
ATOM 814 C CA . LYS A 1 101 ? 3.219 7.749 2.075 1.00 94.00 101 LYS A CA 1
ATOM 815 C C . LYS A 1 101 ? 1.978 8.221 2.815 1.00 94.00 101 LYS A C 1
ATOM 817 O O . LYS A 1 101 ? 1.703 9.415 2.825 1.00 94.00 101 LYS A O 1
ATOM 822 N N . TYR A 1 102 ? 1.281 7.288 3.443 1.00 95.50 102 TYR A N 1
ATOM 823 C CA . TYR A 1 102 ? 0.039 7.540 4.156 1.00 95.50 102 TYR A CA 1
ATOM 824 C C . TYR A 1 102 ? 0.133 7.014 5.582 1.00 95.50 102 TYR A C 1
ATOM 826 O O . TYR A 1 102 ? 0.719 5.955 5.828 1.00 95.50 102 TYR A O 1
ATOM 834 N N . ILE A 1 103 ? -0.476 7.753 6.506 1.00 96.69 103 ILE A N 1
ATOM 835 C CA . ILE A 1 103 ? -0.722 7.315 7.876 1.00 96.69 103 ILE A CA 1
ATOM 836 C C . ILE A 1 103 ? -2.232 7.191 8.025 1.00 96.69 103 ILE A C 1
ATOM 838 O O . ILE A 1 103 ? -2.948 8.187 8.061 1.00 96.69 103 ILE A O 1
ATOM 842 N N . PHE A 1 104 ? -2.706 5.953 8.084 1.00 97.44 104 PHE A N 1
ATOM 843 C CA . PHE A 1 104 ? -4.105 5.649 8.331 1.00 97.44 104 PHE A CA 1
ATOM 844 C C . PHE A 1 104 ? -4.322 5.466 9.825 1.00 97.44 104 PHE A C 1
ATOM 846 O O . PHE A 1 104 ? -3.715 4.595 10.449 1.00 97.44 104 PHE A O 1
ATOM 853 N N . SER A 1 105 ? -5.200 6.268 10.401 1.00 97.69 105 SER A N 1
ATOM 854 C CA . SER A 1 105 ? -5.636 6.127 11.782 1.00 97.69 105 SER A CA 1
ATOM 855 C C . SER A 1 105 ? -6.744 5.087 11.866 1.00 97.69 105 SER A C 1
ATOM 857 O O . SER A 1 105 ? -7.692 5.117 11.083 1.00 97.69 105 SER A O 1
ATOM 859 N N . VAL A 1 106 ? -6.637 4.181 12.836 1.00 98.00 106 VAL A N 1
ATOM 860 C CA . VAL A 1 106 ? -7.704 3.233 13.172 1.00 98.00 106 VAL A CA 1
ATOM 861 C C . VAL A 1 106 ? -8.432 3.771 14.392 1.00 98.00 106 VAL A C 1
ATOM 863 O O . VAL A 1 106 ? -7.805 4.061 15.416 1.00 98.00 106 VAL A O 1
ATOM 866 N N . TYR A 1 107 ? -9.744 3.905 14.279 1.00 97.06 107 TYR A N 1
ATOM 867 C CA . TYR A 1 107 ? -10.622 4.390 15.334 1.00 97.06 107 TYR A CA 1
ATOM 868 C C . TYR A 1 107 ? -11.617 3.311 15.751 1.00 97.06 107 TYR A C 1
ATOM 870 O O . TYR A 1 107 ? -11.935 2.428 14.960 1.00 97.06 107 TYR A O 1
ATOM 878 N N . SER A 1 108 ? -12.098 3.408 16.988 1.00 96.00 108 SER A N 1
ATOM 879 C CA . SER A 1 108 ? -13.187 2.594 17.533 1.00 96.00 108 SER A CA 1
ATOM 880 C C . SER A 1 108 ? -14.479 3.408 17.592 1.00 96.00 108 SER A C 1
ATOM 882 O O . SER A 1 108 ? -14.472 4.553 18.054 1.00 96.00 108 SER A O 1
ATOM 884 N N . ASN A 1 109 ? -15.580 2.807 17.144 1.00 93.19 109 ASN A N 1
ATOM 885 C CA . ASN A 1 109 ? -16.930 3.350 17.228 1.00 93.19 109 ASN A CA 1
ATOM 886 C C . ASN A 1 109 ? -17.427 3.348 18.681 1.00 93.19 109 ASN A C 1
ATOM 888 O O . ASN A 1 109 ? -17.932 4.367 19.152 1.00 93.19 109 ASN A O 1
ATOM 892 N N . SER A 1 110 ? -17.248 2.237 19.401 1.00 91.19 110 SER A N 1
ATOM 893 C CA . SER A 1 110 ? -17.672 2.079 20.798 1.00 91.19 110 SER A CA 1
ATOM 894 C C . SER A 1 110 ? -16.907 2.992 21.754 1.00 91.19 110 SER A C 1
ATOM 896 O O . SER A 1 110 ? -17.522 3.666 22.576 1.00 91.19 110 SER A O 1
ATOM 898 N N . CYS A 1 111 ? -15.583 3.085 21.607 1.00 90.94 111 CYS A N 1
ATOM 899 C CA . CYS A 1 111 ? -14.739 3.910 22.472 1.00 90.94 111 CYS A CA 1
ATOM 900 C C . CYS A 1 111 ? -14.522 5.338 21.962 1.00 90.94 111 CYS A C 1
ATOM 902 O O . CYS A 1 111 ? -13.830 6.111 22.624 1.00 90.94 111 CYS A O 1
ATOM 904 N N . GLN A 1 112 ? -15.066 5.681 20.787 1.00 88.75 112 GLN A N 1
ATOM 905 C CA . GLN A 1 112 ? -14.988 7.011 20.165 1.00 88.75 112 GLN A CA 1
ATOM 906 C C . GLN A 1 112 ? -13.566 7.596 20.164 1.00 88.75 112 GLN A C 1
ATOM 908 O O . GLN A 1 112 ? -13.341 8.777 20.431 1.00 88.75 112 GLN A O 1
ATOM 913 N N . GLY A 1 113 ? -12.578 6.744 19.888 1.00 91.06 113 GLY A N 1
ATOM 914 C CA . GLY A 1 113 ? -11.176 7.061 20.116 1.00 91.06 113 GLY A CA 1
ATOM 915 C C . GLY A 1 113 ? -10.243 6.375 19.134 1.00 91.06 113 GLY A C 1
ATOM 916 O O . GLY A 1 113 ? -10.550 5.327 18.566 1.00 91.06 113 GLY A O 1
ATOM 917 N N . LYS A 1 114 ? -9.073 6.984 18.943 1.00 95.12 114 LYS A N 1
ATOM 918 C CA . LYS A 1 114 ? -8.004 6.433 18.113 1.00 95.12 114 LYS A CA 1
ATOM 919 C C . LYS A 1 114 ? -7.326 5.273 18.837 1.00 95.12 114 LYS A C 1
ATOM 921 O O . LYS A 1 114 ? -6.790 5.436 19.934 1.00 95.12 114 LYS A O 1
ATOM 926 N N . ILE A 1 115 ? -7.304 4.117 18.189 1.00 96.62 115 ILE A N 1
ATOM 927 C CA . ILE A 1 115 ? -6.756 2.866 18.724 1.00 96.62 115 ILE A CA 1
ATOM 928 C C . ILE A 1 115 ? -5.541 2.366 17.936 1.00 96.62 115 ILE A C 1
ATOM 930 O O . ILE A 1 115 ? -4.896 1.414 18.353 1.00 96.62 115 ILE A O 1
ATOM 934 N N . GLY A 1 116 ? -5.169 3.005 16.827 1.00 96.06 116 GLY A N 1
ATOM 935 C CA . GLY A 1 116 ? -3.989 2.582 16.080 1.00 96.06 116 GLY A CA 1
ATOM 936 C C . GLY A 1 116 ? -3.589 3.520 14.955 1.00 96.06 116 GLY A C 1
ATOM 937 O O . GLY A 1 116 ? -4.311 4.455 14.610 1.00 96.06 116 GLY A O 1
ATOM 938 N N . ASN A 1 117 ? -2.416 3.239 14.393 1.00 97.44 117 ASN A N 1
ATOM 939 C CA . ASN A 1 117 ? -1.904 3.840 13.169 1.00 97.44 117 ASN A CA 1
ATOM 940 C C . ASN A 1 117 ? -1.375 2.735 12.262 1.00 97.44 117 ASN A C 1
ATOM 942 O O . ASN A 1 117 ? -0.672 1.838 12.726 1.00 97.44 117 ASN A O 1
ATOM 946 N N . ILE A 1 118 ? -1.638 2.856 10.969 1.00 97.56 118 ILE A N 1
ATOM 947 C CA . ILE A 1 118 ? -1.116 1.976 9.937 1.00 97.56 118 ILE A CA 1
ATOM 948 C C . ILE A 1 118 ? -0.378 2.834 8.914 1.00 97.56 118 ILE A C 1
ATOM 950 O O . ILE A 1 118 ? -0.966 3.667 8.227 1.00 97.56 118 ILE A O 1
ATOM 954 N N . ASN A 1 119 ? 0.933 2.626 8.821 1.00 96.88 119 ASN A N 1
ATOM 955 C CA . ASN A 1 119 ? 1.782 3.323 7.862 1.00 96.88 119 ASN A CA 1
ATOM 956 C C . ASN A 1 119 ? 1.812 2.538 6.550 1.00 96.88 119 ASN A C 1
ATOM 958 O O . ASN A 1 119 ? 2.194 1.368 6.539 1.00 96.88 119 ASN A O 1
ATOM 962 N N . VAL A 1 120 ? 1.457 3.184 5.441 1.00 96.38 120 VAL A N 1
ATOM 963 C CA . VAL A 1 120 ? 1.450 2.567 4.110 1.00 96.38 120 VAL A CA 1
ATOM 964 C C . VAL A 1 120 ? 2.324 3.392 3.169 1.00 96.38 120 VAL A C 1
ATOM 966 O O . VAL A 1 120 ? 2.097 4.586 2.985 1.00 96.38 120 VAL A O 1
ATOM 969 N N . LYS A 1 121 ? 3.331 2.756 2.556 1.00 94.44 121 LYS A N 1
ATOM 970 C CA . LYS A 1 121 ? 4.111 3.328 1.446 1.00 94.44 121 LYS A CA 1
ATOM 971 C C . LYS A 1 121 ? 3.618 2.692 0.151 1.00 94.44 121 LYS A C 1
ATOM 973 O O . LYS A 1 121 ? 3.937 1.538 -0.126 1.00 94.44 121 LYS A O 1
ATOM 978 N N . LEU A 1 122 ? 2.854 3.448 -0.627 1.00 93.38 122 LEU A N 1
ATOM 979 C CA . LEU A 1 122 ? 2.460 3.064 -1.974 1.00 93.38 122 LEU A CA 1
ATOM 980 C C . LEU A 1 122 ? 3.588 3.446 -2.937 1.00 93.38 122 LEU A C 1
ATOM 982 O O . LEU A 1 122 ? 4.024 4.603 -2.932 1.00 93.38 122 LEU A O 1
ATOM 986 N N . PRO A 1 123 ? 4.122 2.482 -3.702 1.00 90.81 123 PRO A N 1
ATOM 987 C CA . PRO A 1 123 ? 5.233 2.737 -4.601 1.00 90.81 123 PRO A CA 1
ATOM 988 C C . PRO A 1 123 ? 4.784 3.563 -5.806 1.00 90.81 123 PRO A C 1
ATOM 990 O O . PRO A 1 123 ? 3.663 3.416 -6.291 1.00 90.81 123 PRO A O 1
ATOM 993 N N . LYS A 1 124 ? 5.700 4.369 -6.346 1.00 88.38 124 LYS A N 1
ATOM 994 C CA . LYS A 1 124 ? 5.457 5.070 -7.603 1.00 88.38 124 LYS A CA 1
ATOM 995 C C . LYS A 1 124 ? 5.464 4.053 -8.739 1.00 88.38 124 LYS A C 1
ATOM 997 O O . LYS A 1 124 ? 6.456 3.348 -8.945 1.00 88.38 124 LYS A O 1
ATOM 1002 N N . PHE A 1 125 ? 4.335 3.949 -9.431 1.00 85.56 125 PHE A N 1
ATOM 1003 C CA . PHE A 1 125 ? 4.222 3.120 -10.620 1.00 85.56 125 PHE A CA 1
ATOM 1004 C C . PHE A 1 125 ? 5.116 3.677 -11.726 1.00 85.56 125 PHE A C 1
ATOM 1006 O O . PHE A 1 125 ? 5.193 4.888 -11.927 1.00 85.56 125 PHE A O 1
ATOM 1013 N N . ASN A 1 126 ? 5.821 2.782 -12.405 1.00 87.50 126 ASN A N 1
ATOM 1014 C CA . ASN A 1 126 ? 6.679 3.141 -13.515 1.00 87.50 126 ASN A CA 1
ATOM 1015 C C . ASN A 1 126 ? 5.924 2.941 -14.826 1.00 87.50 126 ASN A C 1
ATOM 1017 O O . ASN A 1 126 ? 5.760 1.805 -15.273 1.00 87.50 126 ASN A O 1
ATOM 1021 N N . SER A 1 127 ? 5.512 4.033 -15.464 1.00 85.00 127 SER A N 1
ATOM 1022 C CA . SER A 1 127 ? 4.790 3.962 -16.736 1.00 85.00 127 SER A CA 1
ATOM 1023 C C . SER A 1 127 ? 5.602 3.283 -17.846 1.00 85.00 127 SER A C 1
ATOM 1025 O O . SER A 1 127 ? 5.029 2.613 -18.699 1.00 85.00 127 SER A O 1
ATOM 1027 N N . TYR A 1 128 ? 6.939 3.351 -17.783 1.00 88.62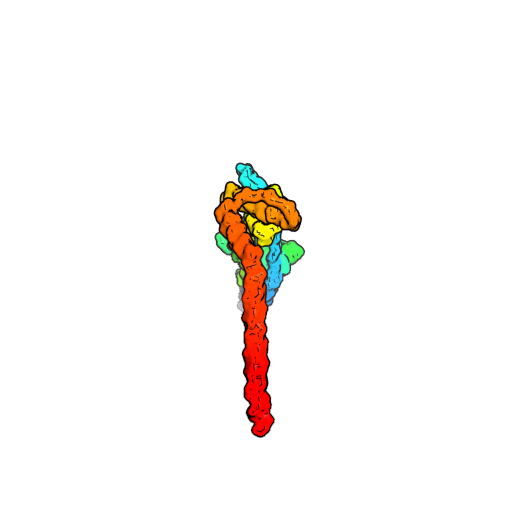 128 TYR A N 1
ATOM 1028 C CA . TYR A 1 128 ? 7.826 2.684 -18.742 1.00 88.62 128 TYR A CA 1
ATOM 1029 C C . TYR A 1 128 ? 7.802 1.160 -18.630 1.00 88.62 128 TYR A C 1
ATOM 1031 O O . TYR A 1 128 ? 8.126 0.486 -19.596 1.00 88.62 128 TYR A O 1
ATOM 1039 N N . SER A 1 129 ? 7.356 0.594 -17.502 1.00 88.69 129 SER A N 1
ATOM 1040 C CA . SER A 1 129 ? 7.163 -0.861 -17.382 1.00 88.69 129 SER A CA 1
ATOM 1041 C C . SER A 1 129 ? 6.063 -1.410 -18.299 1.00 88.69 129 SER A C 1
ATOM 1043 O O . SER A 1 129 ? 5.967 -2.621 -18.472 1.00 88.69 129 SER A O 1
ATOM 1045 N N . LEU A 1 130 ? 5.238 -0.530 -18.875 1.00 84.75 130 LEU A N 1
ATOM 1046 C CA . LEU A 1 130 ? 4.228 -0.865 -19.879 1.00 84.75 130 LEU A CA 1
ATOM 1047 C C . LEU A 1 130 ? 4.710 -0.613 -21.316 1.00 84.75 130 LEU A C 1
ATOM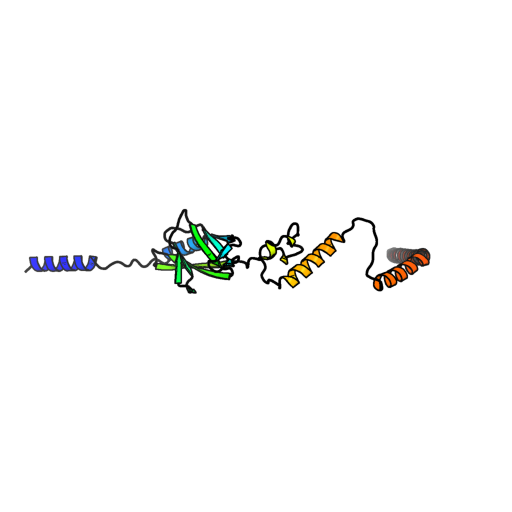 1049 O O . LEU A 1 130 ? 3.963 -0.879 -22.255 1.00 84.75 130 LEU A O 1
ATOM 1053 N N . ASP A 1 131 ? 5.909 -0.054 -21.498 1.00 89.19 131 ASP A N 1
ATOM 1054 C CA . ASP A 1 131 ? 6.464 0.217 -22.821 1.00 89.19 131 ASP A CA 1
ATOM 1055 C C . ASP A 1 131 ? 6.931 -1.104 -23.469 1.00 89.19 131 ASP A C 1
ATOM 1057 O O . ASP A 1 131 ? 7.658 -1.860 -22.817 1.00 89.19 131 ASP A O 1
ATOM 1061 N N . PRO A 1 132 ? 6.585 -1.387 -24.742 1.00 90.75 132 PRO A N 1
ATOM 1062 C CA . PRO A 1 132 ? 7.032 -2.595 -25.443 1.00 90.75 132 PRO A CA 1
ATOM 1063 C C . PRO A 1 132 ? 8.555 -2.780 -25.466 1.00 90.75 132 PRO A C 1
ATOM 1065 O O . PRO A 1 132 ? 9.059 -3.893 -25.607 1.00 90.75 132 PRO A O 1
ATOM 1068 N N . LEU A 1 133 ? 9.336 -1.706 -25.308 1.00 91.88 133 LEU A N 1
ATOM 1069 C CA . LEU A 1 133 ? 10.788 -1.807 -25.201 1.00 91.88 133 LEU A CA 1
ATOM 1070 C C . LEU A 1 133 ? 11.233 -2.632 -23.983 1.00 91.88 133 LEU A C 1
ATOM 1072 O O . LEU A 1 133 ? 12.331 -3.193 -24.034 1.00 91.88 133 LEU A O 1
ATOM 1076 N N . CYS A 1 134 ? 10.399 -2.732 -22.945 1.00 91.44 134 CYS A N 1
ATOM 1077 C CA . CYS A 1 134 ? 10.629 -3.537 -21.748 1.00 91.44 134 CYS A CA 1
ATOM 1078 C C . CYS A 1 134 ? 10.253 -5.019 -21.893 1.00 91.44 134 CYS A C 1
ATOM 1080 O O . CYS A 1 134 ? 10.541 -5.802 -20.983 1.00 91.44 134 CYS A O 1
ATOM 1082 N N . ASP A 1 135 ? 9.675 -5.435 -23.022 1.00 89.69 135 ASP A N 1
ATOM 1083 C CA . ASP A 1 135 ? 9.322 -6.834 -23.253 1.00 89.69 135 ASP A CA 1
ATOM 1084 C C . ASP A 1 135 ? 10.568 -7.731 -23.228 1.00 89.69 135 ASP A C 1
ATOM 1086 O O . ASP A 1 135 ? 11.568 -7.485 -23.906 1.00 89.69 135 ASP A O 1
ATOM 1090 N N . GLY A 1 136 ? 10.519 -8.789 -22.412 1.00 85.94 136 GLY A N 1
ATOM 1091 C CA . GLY A 1 136 ? 11.621 -9.746 -22.261 1.00 85.94 136 GLY A CA 1
ATOM 1092 C C . GLY A 1 136 ? 12.853 -9.208 -21.522 1.00 85.94 136 GLY A C 1
ATOM 1093 O O . GLY A 1 136 ? 13.868 -9.901 -21.448 1.00 85.94 136 GLY A O 1
ATOM 1094 N N . ILE A 1 137 ? 12.790 -7.998 -20.959 1.00 91.25 137 ILE A N 1
ATOM 1095 C CA . ILE A 1 137 ? 13.895 -7.407 -20.203 1.00 91.25 137 ILE A CA 1
ATOM 1096 C C . ILE A 1 137 ? 13.892 -7.923 -18.765 1.00 91.25 137 ILE A C 1
ATOM 1098 O O . ILE A 1 137 ? 12.887 -7.862 -18.060 1.00 91.25 137 ILE A O 1
ATOM 1102 N N . ASN A 1 138 ? 15.054 -8.390 -18.304 1.00 89.69 138 ASN A N 1
ATOM 1103 C CA . ASN A 1 138 ? 15.255 -8.708 -16.897 1.00 89.69 138 ASN A CA 1
ATOM 1104 C C . ASN A 1 138 ? 15.283 -7.413 -16.069 1.00 89.69 138 ASN A C 1
ATOM 1106 O O . ASN A 1 138 ? 16.229 -6.627 -16.149 1.00 89.69 138 ASN A O 1
ATOM 1110 N N . THR A 1 139 ? 14.253 -7.204 -15.254 1.00 91.00 139 THR A N 1
ATOM 1111 C CA . THR A 1 139 ? 14.083 -5.997 -14.436 1.00 91.00 139 THR A CA 1
ATOM 1112 C C . THR A 1 139 ? 15.099 -5.876 -13.303 1.00 91.00 139 THR A C 1
ATOM 1114 O O . THR A 1 139 ? 15.365 -4.765 -12.851 1.00 91.00 139 THR A O 1
ATOM 1117 N N . ASP A 1 140 ? 15.710 -6.982 -12.872 1.00 89.69 140 ASP A N 1
ATOM 1118 C CA . ASP A 1 140 ? 16.777 -6.950 -11.864 1.00 89.69 140 ASP A CA 1
ATOM 1119 C C . ASP A 1 140 ? 18.078 -6.379 -12.448 1.00 89.69 140 ASP A C 1
ATOM 1121 O O . ASP A 1 140 ? 18.851 -5.721 -11.753 1.00 89.69 140 ASP A O 1
ATOM 1125 N N . GLU A 1 141 ? 18.305 -6.590 -13.748 1.00 90.56 141 GLU A N 1
ATOM 1126 C CA . GLU A 1 141 ? 19.465 -6.065 -14.474 1.00 90.56 141 GLU A CA 1
ATOM 1127 C C . GLU A 1 141 ? 19.195 -4.679 -15.073 1.00 90.56 141 GLU A C 1
ATOM 1129 O O . GLU A 1 141 ? 20.115 -3.870 -15.205 1.00 90.56 141 GLU A O 1
ATOM 1134 N N . PHE A 1 142 ? 17.936 -4.386 -15.411 1.00 92.31 142 PHE A N 1
ATOM 1135 C CA . PHE A 1 142 ? 17.510 -3.094 -15.938 1.00 92.31 142 PHE A CA 1
ATOM 1136 C C . PHE A 1 142 ? 16.287 -2.547 -15.178 1.00 92.31 142 PHE A C 1
ATOM 1138 O O . PHE A 1 142 ? 15.145 -2.655 -15.641 1.00 92.31 142 PHE A O 1
ATOM 1145 N N . PRO A 1 143 ? 16.510 -1.886 -14.023 1.00 92.56 143 PRO A N 1
ATOM 1146 C CA . PRO A 1 143 ? 15.434 -1.442 -13.135 1.00 92.56 143 PRO A CA 1
ATOM 1147 C C . PRO A 1 143 ? 14.466 -0.42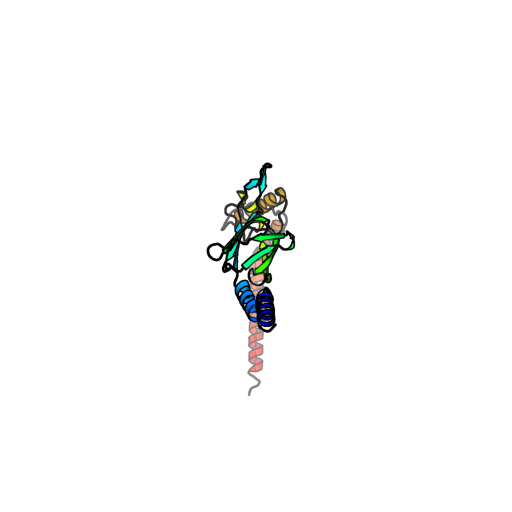1 -13.737 1.00 92.56 143 PRO A C 1
ATOM 1149 O O . PRO A 1 143 ? 13.372 -0.233 -13.214 1.00 92.56 143 PRO A O 1
ATOM 1152 N N . LEU A 1 144 ? 14.829 0.245 -14.839 1.00 92.50 144 LEU A N 1
ATOM 1153 C CA . LEU A 1 144 ? 13.925 1.178 -15.520 1.00 92.50 144 LEU A CA 1
ATOM 1154 C C . LEU A 1 144 ? 12.739 0.478 -16.202 1.00 92.50 144 LEU A C 1
ATOM 1156 O O . LEU A 1 144 ? 11.798 1.164 -16.584 1.00 92.50 144 LEU A O 1
ATOM 1160 N N . CYS A 1 145 ? 12.760 -0.853 -16.318 1.00 92.81 145 CYS A N 1
ATOM 1161 C CA . CYS A 1 145 ? 11.608 -1.662 -16.720 1.00 92.81 145 CYS A CA 1
ATOM 1162 C C . CYS A 1 145 ? 10.848 -2.271 -15.534 1.00 92.81 145 CYS A C 1
ATOM 1164 O O . CYS A 1 145 ? 9.809 -2.901 -15.723 1.00 92.81 145 CYS A O 1
ATOM 1166 N N . SER A 1 146 ? 11.325 -2.086 -14.300 1.00 91.94 146 SER A N 1
ATOM 1167 C CA . SER A 1 146 ? 10.627 -2.570 -13.109 1.00 91.94 146 SER A CA 1
ATOM 1168 C C . SER A 1 146 ? 9.269 -1.897 -12.968 1.00 91.94 146 SER A C 1
ATOM 1170 O O . SER A 1 146 ? 9.132 -0.701 -13.215 1.00 91.94 146 SER A O 1
ATOM 1172 N N . LYS A 1 147 ? 8.274 -2.648 -12.481 1.00 88.81 147 LYS A N 1
ATOM 1173 C CA . LYS A 1 147 ? 6.901 -2.163 -12.244 1.00 88.81 147 LYS A CA 1
ATOM 1174 C C . LYS A 1 147 ? 6.831 -0.902 -11.372 1.00 88.81 147 LYS A C 1
ATOM 1176 O O . LYS A 1 147 ? 5.926 -0.081 -11.517 1.00 88.81 147 LYS A O 1
ATOM 1181 N N . TYR A 1 148 ? 7.776 -0.762 -10.448 1.00 89.88 148 TYR A N 1
ATOM 1182 C CA . TYR A 1 148 ? 7.855 0.346 -9.507 1.00 89.88 148 TYR A CA 1
ATOM 1183 C C . TYR A 1 148 ? 9.230 0.996 -9.573 1.00 89.88 148 TYR A C 1
ATOM 1185 O O . TYR A 1 148 ? 10.239 0.292 -9.625 1.00 89.88 148 TYR A O 1
ATOM 1193 N N . LEU A 1 149 ? 9.266 2.328 -9.538 1.00 87.19 149 LEU A N 1
ATOM 1194 C CA . LEU A 1 149 ? 10.505 3.087 -9.667 1.00 87.19 149 LEU A CA 1
ATOM 1195 C C . LEU A 1 149 ? 10.425 4.392 -8.867 1.00 87.19 149 LEU A C 1
ATOM 1197 O O . LEU A 1 149 ? 9.494 5.175 -9.035 1.00 87.19 149 LEU A O 1
ATOM 1201 N N . GLU A 1 150 ? 11.402 4.647 -7.991 1.00 82.00 150 GLU A N 1
ATOM 1202 C CA . GLU A 1 150 ? 11.391 5.851 -7.140 1.00 82.00 150 GLU A CA 1
ATOM 1203 C C . GLU A 1 150 ? 11.647 7.142 -7.936 1.00 82.00 150 GLU A C 1
ATOM 1205 O O . GLU A 1 150 ? 11.128 8.203 -7.590 1.00 82.00 150 GLU A O 1
ATOM 1210 N N . TYR A 1 151 ? 12.401 7.044 -9.033 1.00 83.19 151 TYR A N 1
ATOM 1211 C CA . TYR A 1 151 ? 12.747 8.157 -9.910 1.00 83.19 151 TYR A CA 1
ATOM 1212 C C . TYR A 1 151 ? 12.525 7.776 -11.370 1.00 83.19 151 TYR A C 1
ATOM 1214 O O . TYR A 1 151 ? 13.068 6.780 -11.831 1.00 83.19 151 TYR A O 1
ATOM 1222 N N . GLN A 1 152 ? 11.797 8.604 -12.115 1.00 80.62 152 GLN A N 1
ATOM 1223 C CA . GLN A 1 152 ? 11.548 8.373 -13.533 1.00 80.62 152 GLN A CA 1
ATOM 1224 C C . GLN A 1 152 ? 12.374 9.362 -14.369 1.00 80.62 152 GLN A C 1
ATOM 1226 O O . GLN A 1 152 ? 12.173 10.571 -14.220 1.00 80.62 152 GLN A O 1
ATOM 1231 N N . PRO A 1 153 ? 13.319 8.885 -15.203 1.00 87.00 153 PRO A N 1
ATOM 1232 C CA . PRO A 1 153 ? 14.058 9.749 -16.120 1.00 87.00 153 PRO A CA 1
ATOM 1233 C C . PRO A 1 153 ? 13.140 10.273 -17.234 1.00 87.00 153 PRO A C 1
ATOM 1235 O O . PRO A 1 153 ? 11.994 9.851 -17.339 1.00 87.00 153 PRO A O 1
ATOM 1238 N N . SER A 1 154 ? 13.638 11.173 -18.090 1.00 91.06 154 SER A N 1
ATOM 1239 C CA . SER A 1 154 ? 12.913 11.525 -19.318 1.00 91.06 154 SER A CA 1
ATOM 1240 C C . SER A 1 154 ? 12.772 10.310 -20.241 1.00 91.06 154 SER A C 1
ATOM 1242 O O . SER A 1 154 ? 13.605 9.399 -20.202 1.00 91.06 154 SER A O 1
ATOM 1244 N N . TYR A 1 155 ? 11.760 10.328 -21.114 1.00 90.31 155 TYR A N 1
ATOM 1245 C CA . TYR A 1 155 ? 11.530 9.229 -22.055 1.00 90.31 155 TYR A CA 1
ATOM 1246 C C . TYR A 1 155 ? 12.733 9.012 -22.983 1.00 90.31 155 TYR A C 1
ATOM 1248 O O . TYR A 1 155 ? 13.191 7.890 -23.144 1.00 90.31 155 TYR A O 1
ATOM 1256 N N . GLU A 1 156 ? 13.331 10.091 -23.492 1.00 94.12 156 GLU A N 1
ATOM 1257 C CA . GLU A 1 156 ? 14.556 10.035 -24.303 1.00 94.12 156 GLU A CA 1
ATOM 1258 C C . GLU A 1 156 ? 15.720 9.357 -23.559 1.00 94.12 156 GLU A C 1
ATOM 1260 O O . GLU A 1 156 ? 16.413 8.499 -24.106 1.00 94.12 156 GLU A O 1
ATOM 1265 N N . THR A 1 157 ? 15.905 9.685 -22.277 1.00 94.44 157 THR A N 1
ATOM 1266 C CA . THR A 1 157 ? 16.939 9.053 -21.446 1.00 94.44 157 THR A CA 1
ATOM 1267 C C . THR A 1 157 ? 16.641 7.572 -21.217 1.00 94.44 157 THR A C 1
ATOM 1269 O O . THR A 1 157 ? 17.564 6.759 -21.201 1.00 94.44 157 THR A O 1
ATOM 1272 N N . PHE A 1 158 ? 15.370 7.215 -21.015 1.00 95.25 158 PHE A N 1
ATOM 1273 C CA . PHE A 1 158 ? 14.937 5.826 -20.894 1.00 95.25 158 PHE A CA 1
ATOM 1274 C C . PHE A 1 158 ? 15.249 5.033 -22.170 1.00 95.25 158 PHE A C 1
ATOM 1276 O O . PHE A 1 158 ? 15.934 4.014 -22.077 1.00 95.25 158 PHE A O 1
ATOM 1283 N N . VAL A 1 159 ? 14.841 5.541 -23.339 1.00 95.12 159 VAL A N 1
ATOM 1284 C CA . VAL A 1 159 ? 15.079 4.916 -24.652 1.00 95.12 159 VAL A CA 1
ATOM 1285 C C . VAL A 1 159 ? 16.574 4.708 -24.895 1.00 95.12 159 VAL A C 1
ATOM 1287 O O . VAL A 1 159 ? 17.012 3.596 -25.181 1.00 95.12 159 VAL A O 1
ATOM 1290 N N . LYS A 1 160 ? 17.394 5.741 -24.674 1.00 95.38 160 LYS A N 1
ATOM 1291 C CA . LYS A 1 160 ? 18.848 5.628 -24.836 1.00 95.38 160 LYS A CA 1
ATOM 1292 C C . LYS A 1 160 ? 19.444 4.520 -23.958 1.00 95.38 160 LYS A C 1
ATOM 1294 O O . LYS A 1 160 ? 20.230 3.702 -24.429 1.00 95.38 160 LYS A O 1
ATOM 1299 N N . LYS A 1 161 ? 19.048 4.466 -22.683 1.00 94.06 161 LYS A N 1
ATOM 1300 C CA . LYS A 1 161 ? 19.563 3.475 -21.728 1.00 94.06 161 LYS A CA 1
ATOM 1301 C C . LYS A 1 161 ? 19.128 2.051 -22.059 1.00 94.06 161 LYS A C 1
ATOM 1303 O O . LYS A 1 161 ? 19.919 1.128 -21.876 1.00 94.06 161 LYS A O 1
ATOM 1308 N N . ILE A 1 162 ? 17.889 1.854 -22.511 1.00 93.56 162 ILE A N 1
ATOM 1309 C CA . ILE A 1 162 ? 17.396 0.510 -22.834 1.00 93.56 162 ILE A CA 1
ATOM 1310 C C . ILE A 1 162 ? 18.007 -0.016 -24.133 1.00 93.56 162 ILE A C 1
ATOM 1312 O O . ILE A 1 162 ? 18.307 -1.203 -24.223 1.00 93.56 162 ILE A O 1
ATOM 1316 N N . GLU A 1 163 ? 18.280 0.853 -25.106 1.00 92.75 163 GLU A N 1
ATOM 1317 C CA . GLU A 1 163 ? 19.029 0.491 -26.312 1.00 92.75 163 GLU A CA 1
ATOM 1318 C C . GLU A 1 163 ? 20.482 0.119 -26.002 1.00 92.75 163 GLU A C 1
ATOM 1320 O O . GLU A 1 163 ? 20.980 -0.888 -26.503 1.00 92.75 163 GLU A O 1
ATOM 1325 N N . GLU A 1 164 ? 21.166 0.894 -25.154 1.00 92.50 164 GLU A N 1
ATOM 1326 C CA . GLU A 1 164 ? 22.511 0.559 -24.670 1.00 92.50 164 GLU A CA 1
ATOM 1327 C C . GLU A 1 164 ? 22.511 -0.799 -23.954 1.00 92.50 164 GLU A C 1
ATOM 1329 O O . GLU A 1 164 ? 23.336 -1.662 -24.256 1.00 92.50 164 GLU A O 1
ATOM 1334 N N . TYR A 1 165 ? 21.535 -1.033 -23.071 1.00 92.06 165 TYR A N 1
ATOM 1335 C CA . TYR A 1 165 ? 21.360 -2.317 -22.396 1.00 92.06 165 TYR A CA 1
ATOM 1336 C C . TYR A 1 165 ? 21.160 -3.467 -23.394 1.00 92.06 165 TYR A C 1
ATOM 1338 O O . TYR A 1 165 ? 21.887 -4.461 -23.326 1.00 92.06 165 TYR A O 1
ATOM 1346 N N . LYS A 1 166 ? 20.237 -3.327 -24.354 1.00 89.38 166 LYS A N 1
ATOM 1347 C CA . LYS A 1 166 ? 19.975 -4.351 -25.379 1.00 89.38 166 LYS A CA 1
ATOM 1348 C C . LYS A 1 166 ? 21.228 -4.663 -26.191 1.00 89.38 166 LYS A C 1
ATOM 1350 O O . LYS A 1 166 ? 21.573 -5.833 -26.303 1.00 89.38 166 LYS A O 1
ATOM 1355 N N . LYS A 1 167 ? 21.992 -3.649 -26.615 1.00 88.81 167 LYS A N 1
ATOM 1356 C CA . LYS A 1 167 ? 23.287 -3.845 -27.292 1.00 88.81 167 LYS A CA 1
ATOM 1357 C C . LYS A 1 167 ? 24.252 -4.667 -26.438 1.00 88.81 167 LYS A C 1
ATOM 1359 O O . LYS A 1 167 ? 24.819 -5.630 -26.929 1.00 88.81 167 LYS A O 1
ATOM 1364 N N . THR A 1 168 ? 24.400 -4.376 -25.142 1.00 85.19 168 THR A N 1
ATOM 1365 C CA . THR A 1 168 ? 25.292 -5.176 -24.270 1.00 85.19 168 THR A CA 1
ATOM 1366 C C . THR A 1 168 ? 24.841 -6.629 -24.073 1.00 85.19 168 THR A C 1
ATOM 1368 O O . THR A 1 168 ? 25.664 -7.482 -23.744 1.00 85.19 168 THR A O 1
ATOM 1371 N N . LYS A 1 169 ? 23.547 -6.927 -24.260 1.00 80.38 169 LYS A N 1
ATOM 1372 C CA . LYS A 1 169 ? 22.982 -8.282 -24.156 1.00 80.38 169 LYS A CA 1
ATOM 1373 C C . LYS A 1 169 ? 23.023 -9.035 -25.483 1.00 80.38 169 LYS A C 1
ATOM 1375 O O . LYS A 1 169 ? 23.297 -10.229 -25.471 1.00 80.38 169 LYS A O 1
ATOM 1380 N N . GLU A 1 170 ? 22.821 -8.340 -26.598 1.00 67.69 170 GLU A N 1
ATOM 1381 C CA . GLU A 1 170 ? 23.056 -8.852 -27.953 1.00 67.69 170 GLU A CA 1
ATOM 1382 C C . GLU A 1 170 ? 24.550 -9.142 -28.187 1.00 67.69 170 GLU A C 1
ATOM 1384 O O . GLU A 1 170 ? 24.891 -10.106 -28.862 1.00 67.69 170 GLU A O 1
ATOM 1389 N N . ILE A 1 171 ? 25.452 -8.388 -27.543 1.00 50.94 171 ILE A N 1
ATOM 1390 C CA . ILE A 1 171 ? 26.913 -8.600 -27.566 1.00 50.94 171 ILE A CA 1
ATOM 1391 C C . ILE A 1 171 ? 27.360 -9.638 -26.508 1.00 50.94 171 ILE A C 1
ATOM 1393 O O . ILE A 1 171 ? 28.493 -9.615 -26.032 1.00 50.94 171 ILE A O 1
ATOM 1397 N N . LYS A 1 172 ? 26.514 -10.612 -26.146 1.00 47.69 172 LYS A N 1
ATOM 1398 C CA . LYS A 1 172 ? 26.995 -11.870 -25.548 1.00 47.69 172 LYS A CA 1
ATOM 1399 C C . LYS A 1 172 ? 27.068 -12.966 -26.617 1.00 47.69 172 LYS A C 1
ATOM 1401 O O . LYS A 1 172 ? 26.155 -13.788 -26.689 1.00 47.69 172 LYS A O 1
ATOM 1406 N N . PRO A 1 173 ? 28.136 -13.021 -27.431 1.00 40.47 173 PRO A N 1
ATOM 1407 C CA . PRO A 1 173 ? 28.472 -14.245 -28.128 1.00 40.47 173 PRO A CA 1
ATOM 1408 C C . PRO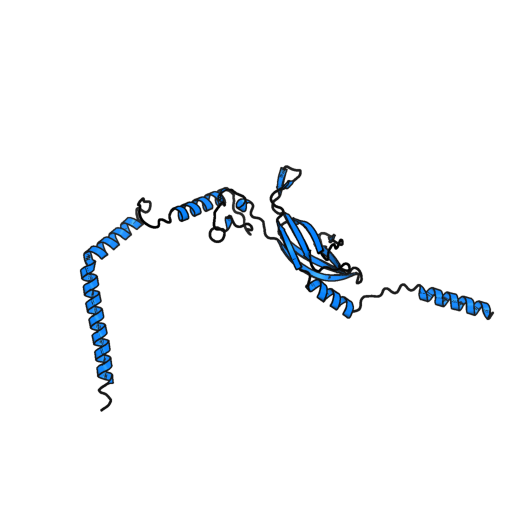 A 1 173 ? 29.058 -15.231 -27.110 1.00 40.47 173 PRO A C 1
ATOM 1410 O O . PRO A 1 173 ? 30.091 -14.961 -26.495 1.00 40.47 173 PRO A O 1
ATOM 1413 N N . ASP A 1 174 ? 28.409 -16.383 -26.951 1.00 48.25 174 ASP A N 1
ATOM 1414 C CA . ASP A 1 174 ? 29.195 -17.612 -26.893 1.00 48.25 174 ASP A CA 1
ATOM 1415 C C . ASP A 1 174 ? 29.765 -17.783 -28.310 1.00 48.25 174 ASP A C 1
ATOM 1417 O O . ASP A 1 174 ? 29.011 -17.885 -29.275 1.00 48.25 174 ASP A O 1
ATOM 1421 N N . ASP A 1 175 ? 31.090 -17.696 -28.398 1.00 47.06 175 ASP A N 1
ATOM 1422 C CA . ASP A 1 175 ? 31.965 -17.892 -29.555 1.00 47.06 175 ASP A CA 1
ATOM 1423 C C . ASP A 1 175 ? 31.734 -17.103 -30.865 1.00 47.06 175 ASP A C 1
ATOM 1425 O O . ASP A 1 175 ? 30.705 -17.152 -31.530 1.00 47.06 175 ASP A O 1
ATOM 1429 N N . ASN A 1 176 ? 32.842 -16.494 -31.310 1.00 47.19 176 ASN A N 1
ATOM 1430 C CA . ASN A 1 176 ? 33.162 -16.111 -32.688 1.00 47.19 176 ASN A CA 1
ATOM 1431 C C . ASN A 1 176 ? 32.151 -15.219 -33.427 1.00 47.19 176 ASN A C 1
ATOM 1433 O O . ASN A 1 176 ? 31.266 -15.696 -34.131 1.00 47.19 176 ASN A O 1
ATOM 1437 N N . ASN A 1 177 ? 32.426 -13.914 -33.466 1.00 40.16 177 ASN A N 1
ATOM 1438 C CA . ASN A 1 177 ? 32.946 -13.278 -34.685 1.00 40.16 177 ASN A CA 1
ATOM 1439 C C . ASN A 1 177 ? 33.139 -11.766 -34.497 1.00 40.16 177 ASN A C 1
ATOM 1441 O O . ASN A 1 177 ? 32.349 -11.072 -33.866 1.00 40.16 177 ASN A O 1
ATOM 1445 N N . ASN A 1 178 ? 34.243 -11.288 -35.066 1.00 44.47 178 ASN A N 1
ATOM 1446 C CA . ASN A 1 178 ? 34.720 -9.909 -35.082 1.00 44.47 178 ASN A CA 1
ATOM 1447 C C . ASN A 1 178 ? 33.672 -8.897 -35.569 1.00 44.47 178 ASN A C 1
ATOM 1449 O O . ASN A 1 178 ? 33.032 -9.162 -36.579 1.00 44.47 178 ASN A O 1
ATOM 1453 N N . THR A 1 179 ? 33.624 -7.713 -34.940 1.00 39.72 179 THR A N 1
ATOM 1454 C CA . THR A 1 179 ? 33.983 -6.397 -35.540 1.00 39.72 179 THR A CA 1
ATOM 1455 C C . THR A 1 179 ? 33.749 -5.277 -34.510 1.00 39.72 179 THR A C 1
ATOM 1457 O O . THR A 1 179 ? 32.619 -5.006 -34.131 1.00 39.72 179 THR A O 1
ATOM 1460 N N . THR A 1 180 ? 34.812 -4.802 -33.851 1.00 47.06 180 THR A N 1
ATOM 1461 C CA . THR A 1 180 ? 35.445 -3.467 -34.003 1.00 47.06 180 THR A CA 1
ATOM 1462 C C . THR A 1 180 ? 34.578 -2.246 -33.690 1.00 47.06 180 THR A C 1
ATOM 1464 O O . THR A 1 180 ? 33.919 -1.720 -34.577 1.00 47.06 180 THR A O 1
ATOM 1467 N N . ASP A 1 181 ? 34.761 -1.704 -32.481 1.00 45.47 181 ASP A N 1
ATOM 1468 C CA . ASP A 1 181 ? 35.293 -0.342 -32.341 1.00 45.47 181 ASP A CA 1
ATOM 1469 C C . ASP A 1 181 ? 36.002 -0.162 -30.986 1.00 45.47 181 ASP A C 1
ATOM 1471 O O . ASP A 1 181 ? 35.429 0.275 -29.994 1.00 45.47 181 ASP A O 1
ATOM 1475 N N . ASP A 1 182 ? 37.284 -0.537 -30.944 1.00 50.22 182 ASP A N 1
ATOM 1476 C CA . ASP A 1 182 ? 38.212 -0.065 -29.912 1.00 50.22 182 ASP A CA 1
ATOM 1477 C C . ASP A 1 182 ? 39.640 -0.015 -30.478 1.00 50.22 182 ASP A C 1
ATOM 1479 O O . ASP A 1 182 ? 40.531 -0.798 -30.137 1.00 50.22 182 ASP A O 1
ATOM 1483 N N . SER A 1 183 ? 39.857 0.864 -31.459 1.00 59.06 183 SER A N 1
ATOM 1484 C CA . SER A 1 183 ? 41.098 0.896 -32.249 1.00 59.06 183 SER A CA 1
ATOM 1485 C C . SER A 1 183 ? 42.351 1.272 -31.443 1.00 59.06 183 SER A C 1
ATOM 1487 O O . SER A 1 183 ? 43.469 1.060 -31.921 1.00 59.06 183 SER A O 1
ATOM 1489 N N . THR A 1 184 ? 42.188 1.777 -30.215 1.00 55.00 184 THR A N 1
ATOM 1490 C CA . THR A 1 184 ? 43.307 2.191 -29.355 1.00 55.00 184 THR A CA 1
ATOM 1491 C C . THR A 1 184 ? 43.635 1.120 -28.319 1.00 55.00 184 THR A C 1
ATOM 1493 O O . THR A 1 184 ? 44.796 0.726 -28.205 1.00 55.00 184 THR A O 1
ATOM 1496 N N . PHE A 1 185 ? 42.634 0.569 -27.626 1.00 58.38 185 PHE A N 1
ATOM 1497 C CA . PHE A 1 185 ? 42.856 -0.476 -26.624 1.00 58.38 185 PHE A CA 1
ATOM 1498 C C . PHE A 1 185 ? 43.231 -1.814 -27.270 1.00 58.38 185 PHE A C 1
ATOM 1500 O O . PHE A 1 185 ? 44.154 -2.483 -26.806 1.00 58.38 185 PHE A O 1
ATOM 1507 N N . THR A 1 186 ? 42.618 -2.156 -28.409 1.00 59.50 186 THR A N 1
ATOM 1508 C CA . THR A 1 186 ? 42.937 -3.382 -29.165 1.00 59.50 186 THR A CA 1
ATOM 1509 C C . THR A 1 186 ? 44.373 -3.366 -29.696 1.00 59.50 186 THR A C 1
ATOM 1511 O O . THR A 1 186 ? 45.044 -4.394 -29.698 1.00 59.50 186 THR A O 1
ATOM 1514 N N . LYS A 1 187 ? 44.902 -2.196 -30.089 1.00 60.16 187 LYS A N 1
ATOM 1515 C CA . LYS A 1 187 ? 46.315 -2.064 -30.493 1.00 60.16 187 LYS A CA 1
ATOM 1516 C C . LYS A 1 187 ? 47.268 -2.316 -29.327 1.00 60.16 187 LYS A C 1
ATOM 1518 O O . LYS A 1 187 ? 48.251 -3.029 -29.504 1.00 60.16 187 LYS A O 1
ATOM 1523 N N . ILE A 1 188 ? 46.965 -1.767 -28.150 1.00 65.44 188 ILE A N 1
ATOM 1524 C CA . ILE A 1 188 ? 47.781 -1.953 -26.944 1.00 65.44 188 ILE A CA 1
ATOM 1525 C C . ILE A 1 188 ? 47.734 -3.421 -26.494 1.00 65.44 188 ILE A C 1
ATOM 1527 O O . ILE A 1 188 ? 48.781 -4.015 -26.250 1.00 65.44 188 ILE A O 1
ATOM 1531 N N . LEU A 1 189 ? 46.547 -4.036 -26.459 1.00 67.12 189 LEU A N 1
ATOM 1532 C CA . LEU A 1 189 ? 46.371 -5.451 -26.110 1.00 67.12 189 LEU A CA 1
ATOM 1533 C C . LEU A 1 189 ? 47.092 -6.381 -27.086 1.00 67.12 189 LEU A C 1
ATOM 1535 O O . LEU A 1 189 ? 47.808 -7.273 -26.645 1.00 67.12 189 LEU A O 1
ATOM 1539 N N . ASN A 1 190 ? 46.978 -6.143 -28.394 1.00 70.00 190 ASN A N 1
ATOM 1540 C CA . ASN A 1 190 ? 47.661 -6.963 -29.395 1.00 70.00 190 ASN A CA 1
ATOM 1541 C C . ASN A 1 190 ? 49.185 -6.819 -29.318 1.00 70.00 190 ASN A C 1
ATOM 1543 O O . ASN A 1 190 ? 49.894 -7.803 -29.495 1.00 70.00 190 ASN A O 1
ATOM 1547 N N . GLN A 1 191 ? 49.700 -5.630 -28.996 1.00 67.69 191 GLN A N 1
ATOM 1548 C CA . GLN A 1 191 ? 51.136 -5.419 -28.808 1.00 67.69 191 GLN A CA 1
ATOM 1549 C C . GLN A 1 191 ? 51.666 -6.129 -27.548 1.00 67.69 191 GLN A C 1
ATOM 1551 O O . GLN A 1 191 ? 52.773 -6.669 -27.558 1.00 67.69 191 GLN A O 1
ATOM 1556 N N . VAL A 1 192 ? 50.872 -6.170 -26.472 1.00 70.06 192 VAL A N 1
ATOM 1557 C CA . VAL A 1 192 ? 51.199 -6.918 -25.246 1.00 70.06 192 VAL A CA 1
ATOM 1558 C C . VAL A 1 192 ? 51.108 -8.428 -25.479 1.00 70.06 192 VAL A C 1
ATOM 1560 O O . VAL A 1 192 ? 52.002 -9.163 -25.061 1.00 70.06 192 VAL A O 1
ATOM 1563 N N . LEU A 1 193 ? 50.070 -8.897 -26.175 1.00 71.19 193 LEU A N 1
ATOM 1564 C CA . LEU A 1 193 ? 49.896 -10.308 -26.517 1.00 71.19 193 LEU A CA 1
ATOM 1565 C C . LEU A 1 193 ? 51.017 -10.807 -27.431 1.00 71.19 193 LEU A C 1
ATOM 1567 O O . LEU A 1 193 ? 51.583 -11.853 -27.131 1.00 71.19 193 LEU A O 1
ATOM 1571 N N . ASP A 1 194 ? 51.404 -10.039 -28.456 1.00 74.75 194 ASP A N 1
ATOM 1572 C CA . ASP A 1 194 ? 52.508 -10.397 -29.358 1.00 74.75 194 ASP A CA 1
ATOM 1573 C C . ASP A 1 194 ? 53.843 -10.514 -28.605 1.00 74.75 194 ASP A C 1
ATOM 1575 O O . ASP A 1 194 ? 54.624 -11.443 -28.822 1.00 74.75 194 ASP A O 1
ATOM 1579 N N . PHE A 1 195 ? 54.082 -9.629 -27.631 1.00 70.94 195 PHE A N 1
ATOM 1580 C CA . PHE A 1 195 ? 55.248 -9.724 -26.756 1.00 70.94 195 PHE A CA 1
ATOM 1581 C C . PHE A 1 195 ? 55.216 -10.997 -25.894 1.00 70.94 195 PHE A C 1
ATOM 1583 O O . PHE A 1 195 ? 56.215 -11.716 -25.813 1.00 70.94 195 PHE A O 1
ATOM 1590 N N . ILE A 1 196 ? 54.069 -11.318 -25.286 1.00 73.69 196 ILE A N 1
ATOM 1591 C CA . ILE A 1 196 ? 53.906 -12.532 -24.473 1.00 73.69 196 ILE A CA 1
ATOM 1592 C C . ILE A 1 196 ? 54.103 -13.784 -25.333 1.00 73.69 196 ILE A C 1
ATOM 1594 O O . ILE A 1 196 ? 54.853 -14.667 -24.926 1.00 73.69 196 ILE A O 1
ATOM 1598 N N . THR A 1 197 ? 53.515 -13.863 -26.529 1.00 73.00 197 THR A N 1
ATOM 1599 C CA . THR A 1 197 ? 53.662 -15.025 -27.422 1.00 73.00 197 THR A CA 1
ATOM 1600 C C . THR A 1 197 ? 55.074 -15.164 -27.973 1.00 73.00 197 THR A C 1
ATOM 1602 O O . THR A 1 197 ? 55.597 -16.277 -28.053 1.00 73.00 197 THR A O 1
ATOM 1605 N N . LYS A 1 198 ? 55.739 -14.054 -28.306 1.00 79.81 198 LYS A N 1
ATOM 1606 C CA . LYS A 1 198 ? 57.115 -14.067 -28.818 1.00 79.81 198 LYS A CA 1
ATOM 1607 C C . LYS A 1 198 ? 58.120 -14.527 -27.766 1.00 79.81 198 LYS A C 1
ATOM 1609 O O . LYS A 1 198 ? 59.067 -15.241 -28.091 1.00 79.81 198 LYS A O 1
ATOM 1614 N N . TYR A 1 199 ? 57.904 -14.155 -26.505 1.00 77.56 199 TYR A N 1
ATOM 1615 C CA . TYR A 1 199 ? 58.805 -14.484 -25.399 1.00 77.56 199 TYR A CA 1
ATOM 1616 C C . TYR A 1 199 ? 58.268 -15.580 -24.466 1.00 77.56 199 TYR A C 1
ATOM 1618 O O . TYR A 1 199 ? 58.884 -15.847 -23.435 1.00 77.56 199 TYR A O 1
ATOM 1626 N N . GLN A 1 200 ? 57.184 -16.276 -24.832 1.00 68.25 200 GLN A N 1
ATOM 1627 C CA . GLN A 1 200 ? 56.513 -17.273 -23.983 1.00 68.25 200 GLN A CA 1
ATOM 1628 C C . GLN A 1 200 ? 57.469 -18.349 -23.450 1.00 68.25 200 GLN A C 1
ATOM 1630 O O . GLN A 1 200 ? 57.443 -18.678 -22.268 1.00 68.25 200 GLN A O 1
ATOM 1635 N N . ILE A 1 201 ? 58.388 -18.839 -24.288 1.00 76.81 201 ILE A N 1
ATOM 1636 C CA . ILE A 1 201 ? 59.366 -19.872 -23.913 1.00 76.81 201 ILE A CA 1
ATOM 1637 C C . ILE A 1 201 ? 60.404 -19.316 -22.921 1.00 76.81 201 ILE A C 1
ATOM 1639 O O . ILE A 1 201 ? 60.810 -20.003 -21.981 1.00 76.81 201 ILE A O 1
ATOM 1643 N N . TYR A 1 202 ? 60.797 -18.048 -23.067 1.00 82.44 202 TYR A N 1
ATOM 1644 C CA . TYR A 1 202 ? 61.705 -17.379 -22.131 1.00 82.44 202 TYR A CA 1
ATOM 1645 C C . TYR A 1 202 ? 61.024 -17.101 -20.783 1.00 82.44 202 TYR A C 1
ATOM 1647 O O . TYR A 1 202 ? 61.628 -17.319 -19.736 1.00 82.44 202 TYR A O 1
ATOM 1655 N N . ILE A 1 203 ? 59.750 -16.699 -20.790 1.00 80.19 203 ILE A N 1
ATOM 1656 C CA . ILE A 1 203 ? 58.964 -16.461 -19.569 1.00 80.19 203 ILE A CA 1
ATOM 1657 C C . ILE A 1 203 ? 58.744 -17.777 -18.808 1.00 80.19 203 ILE A C 1
ATOM 1659 O O . ILE A 1 203 ? 58.986 -17.845 -17.603 1.00 80.19 203 ILE A O 1
ATOM 1663 N N . ILE A 1 204 ? 58.351 -18.846 -19.509 1.00 81.50 204 ILE A N 1
ATOM 1664 C CA . ILE A 1 204 ? 58.140 -20.174 -18.915 1.00 81.50 204 ILE A CA 1
ATOM 1665 C C . ILE A 1 204 ? 59.448 -20.733 -18.344 1.00 81.50 204 ILE A C 1
ATOM 1667 O O . ILE A 1 204 ? 59.443 -21.266 -17.231 1.00 81.50 204 ILE A O 1
ATOM 1671 N N . SER A 1 205 ? 60.570 -20.585 -19.058 1.00 81.88 205 SER A N 1
ATOM 1672 C CA . SER A 1 205 ? 61.876 -21.062 -18.579 1.00 81.88 205 SER A CA 1
ATOM 1673 C C . SER A 1 205 ? 62.374 -20.286 -17.353 1.00 81.88 205 SER A C 1
ATOM 1675 O O . SER A 1 205 ? 62.849 -20.892 -16.395 1.00 81.88 205 SER A O 1
ATOM 1677 N N . ALA A 1 206 ? 62.183 -18.964 -17.306 1.00 86.56 206 ALA A N 1
ATOM 1678 C CA . ALA A 1 206 ? 62.505 -18.162 -16.126 1.00 86.56 206 ALA A CA 1
ATOM 1679 C C . ALA A 1 206 ? 61.659 -18.564 -14.903 1.00 86.56 206 ALA A C 1
ATOM 1681 O O . ALA A 1 206 ? 62.193 -18.743 -13.806 1.00 86.56 206 ALA A O 1
ATOM 1682 N N . LEU A 1 207 ? 60.350 -18.773 -15.091 1.00 87.94 207 LEU A N 1
ATOM 1683 C CA . LEU A 1 207 ? 59.447 -19.198 -14.018 1.00 87.94 207 LEU A CA 1
ATOM 1684 C C . LEU A 1 207 ? 59.794 -20.590 -13.478 1.00 87.94 207 LEU A C 1
ATOM 1686 O O . LEU A 1 207 ? 59.749 -20.799 -12.265 1.00 87.94 207 LEU A O 1
ATOM 1690 N N . THR A 1 208 ? 60.191 -21.527 -14.342 1.00 85.50 208 THR A N 1
ATOM 1691 C CA . THR A 1 208 ? 60.619 -22.866 -13.900 1.00 85.50 208 THR A CA 1
ATOM 1692 C C . THR A 1 208 ? 61.900 -22.809 -13.077 1.00 85.50 208 THR A C 1
ATOM 1694 O O . THR A 1 208 ? 61.977 -23.469 -12.041 1.00 85.50 208 THR A O 1
ATOM 1697 N N . VAL A 1 209 ? 62.877 -21.982 -13.463 1.00 90.19 209 VAL A N 1
ATOM 1698 C CA . VAL A 1 209 ? 64.110 -21.798 -12.678 1.00 90.19 209 VAL A CA 1
ATOM 1699 C C . VAL A 1 209 ? 63.805 -21.212 -11.296 1.00 90.19 209 VAL A C 1
ATOM 1701 O O . VAL A 1 209 ? 64.313 -21.715 -10.293 1.00 90.19 209 VAL A O 1
ATOM 1704 N N . ILE A 1 210 ? 62.924 -20.208 -11.212 1.00 89.56 210 ILE A N 1
ATOM 1705 C CA . ILE A 1 210 ? 62.500 -19.616 -9.930 1.00 89.56 210 ILE A CA 1
ATOM 1706 C C . ILE A 1 210 ? 61.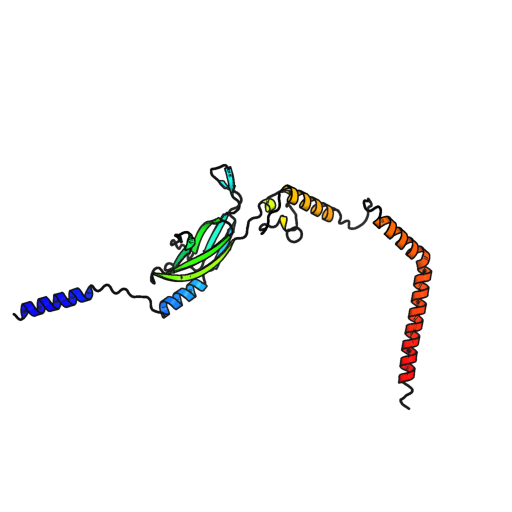823 -20.665 -9.035 1.00 89.56 210 ILE A C 1
ATOM 1708 O O . ILE A 1 210 ? 62.128 -20.754 -7.843 1.00 89.56 210 ILE A O 1
ATOM 1712 N N . LEU A 1 211 ? 60.947 -21.498 -9.604 1.00 87.12 211 LEU A N 1
ATOM 1713 C CA . LEU A 1 211 ? 60.278 -22.583 -8.881 1.00 87.12 211 LEU A CA 1
ATOM 1714 C C . LEU A 1 211 ? 61.276 -23.608 -8.330 1.00 87.12 211 LEU A C 1
ATOM 1716 O O . LEU A 1 211 ? 61.165 -24.014 -7.173 1.00 87.12 211 LEU A O 1
ATOM 1720 N N . ILE A 1 212 ? 62.286 -23.982 -9.118 1.00 87.62 212 ILE A N 1
ATOM 1721 C CA . ILE A 1 212 ? 63.344 -24.903 -8.685 1.00 87.62 212 ILE A CA 1
ATOM 1722 C C . ILE A 1 212 ? 64.137 -24.302 -7.516 1.00 87.62 212 ILE A C 1
ATOM 1724 O O . ILE A 1 212 ? 64.370 -24.987 -6.518 1.00 87.62 212 ILE A O 1
ATOM 1728 N N . ILE A 1 213 ? 64.495 -23.016 -7.587 1.00 87.56 213 ILE A N 1
ATOM 1729 C CA . ILE A 1 213 ? 65.202 -22.320 -6.500 1.00 87.56 213 ILE A CA 1
ATOM 1730 C C . ILE A 1 213 ? 64.357 -22.315 -5.218 1.00 87.56 213 ILE A C 1
ATOM 1732 O O . ILE A 1 213 ? 64.872 -22.631 -4.143 1.00 87.56 213 ILE A O 1
ATOM 1736 N N . LEU A 1 214 ? 63.055 -22.028 -5.316 1.00 86.56 214 LEU A N 1
ATOM 1737 C CA . LEU A 1 214 ? 62.140 -22.053 -4.169 1.00 86.56 214 LEU A CA 1
ATOM 1738 C C . LEU A 1 214 ? 62.052 -23.444 -3.530 1.00 86.56 214 LEU A C 1
ATOM 1740 O O . LEU A 1 214 ? 62.134 -23.566 -2.306 1.00 86.56 214 LEU A O 1
ATOM 1744 N N . VAL A 1 215 ? 61.951 -24.502 -4.337 1.00 85.31 215 VAL A N 1
ATOM 1745 C CA . VAL A 1 215 ? 61.934 -25.887 -3.839 1.00 85.31 215 VAL A CA 1
ATOM 1746 C C . VAL A 1 215 ? 63.243 -26.226 -3.118 1.00 85.31 215 VAL A C 1
ATOM 1748 O O . VAL A 1 215 ? 63.213 -26.797 -2.024 1.00 85.31 215 VAL A O 1
ATOM 1751 N N . ILE A 1 216 ? 64.394 -25.820 -3.662 1.00 85.44 216 ILE A N 1
ATOM 1752 C CA . ILE A 1 216 ? 65.705 -26.028 -3.027 1.00 85.44 216 ILE A CA 1
ATOM 1753 C C . ILE A 1 216 ? 65.805 -25.272 -1.691 1.00 85.44 216 ILE A C 1
ATOM 1755 O O . ILE A 1 216 ? 66.292 -25.830 -0.701 1.00 85.44 216 ILE A O 1
ATOM 1759 N N . LEU A 1 217 ? 65.310 -24.033 -1.608 1.00 82.75 217 LEU A N 1
ATOM 1760 C CA . LEU A 1 217 ? 65.268 -23.258 -0.359 1.00 82.75 217 LEU A CA 1
ATOM 1761 C C . LEU A 1 217 ? 64.369 -23.916 0.703 1.00 82.75 217 LEU A C 1
ATOM 1763 O O . LEU A 1 217 ? 64.729 -23.995 1.882 1.00 82.75 217 LEU A O 1
ATOM 1767 N N . ILE A 1 218 ? 63.223 -24.467 0.300 1.00 80.69 218 ILE A N 1
ATOM 1768 C CA . ILE A 1 218 ? 62.324 -25.198 1.206 1.00 80.69 218 ILE A CA 1
ATOM 1769 C C . ILE A 1 218 ? 62.977 -26.498 1.707 1.00 80.69 218 ILE A C 1
ATOM 1771 O O . ILE A 1 218 ? 62.889 -26.827 2.891 1.00 80.69 218 ILE A O 1
ATOM 1775 N N . ILE A 1 219 ? 63.673 -27.242 0.845 1.00 78.19 219 ILE A N 1
ATOM 1776 C CA . ILE A 1 219 ? 64.346 -28.489 1.241 1.00 78.19 219 ILE A CA 1
ATOM 1777 C C . ILE A 1 219 ? 65.551 -28.205 2.151 1.00 78.19 219 ILE A C 1
ATOM 1779 O O . ILE A 1 219 ? 65.728 -28.875 3.171 1.00 78.19 219 ILE A O 1
ATOM 1783 N N . SER A 1 220 ? 66.370 -27.204 1.825 1.00 70.56 220 SER A N 1
ATOM 1784 C CA . SER A 1 220 ? 67.545 -26.827 2.626 1.00 70.56 220 SER A CA 1
ATOM 1785 C C . SER A 1 220 ? 67.165 -26.270 4.004 1.00 70.56 220 SER A C 1
ATOM 1787 O O . SER A 1 220 ? 67.793 -26.630 5.004 1.00 70.56 220 SER A O 1
ATOM 1789 N N . SER A 1 221 ? 66.084 -25.489 4.100 1.00 65.94 221 SER A N 1
ATOM 1790 C CA . SER A 1 221 ? 65.542 -25.035 5.389 1.00 65.94 221 SER A CA 1
ATOM 1791 C C . SER A 1 221 ? 64.975 -26.184 6.234 1.00 65.94 221 SER A C 1
ATOM 1793 O O . SER A 1 221 ? 65.142 -26.180 7.456 1.00 65.94 221 SER A O 1
ATOM 1795 N N . LYS A 1 222 ? 64.385 -27.220 5.615 1.00 62.12 222 LYS A N 1
ATOM 1796 C CA . LYS A 1 222 ? 63.961 -28.445 6.321 1.00 62.12 222 LYS A CA 1
ATOM 1797 C C . LYS A 1 222 ? 65.137 -29.310 6.787 1.00 62.12 222 LYS A C 1
ATOM 1799 O O . LYS A 1 222 ? 65.064 -29.864 7.881 1.00 62.12 222 LYS A O 1
ATOM 1804 N N . LYS A 1 223 ? 66.228 -29.408 6.015 1.00 59.47 223 LYS A N 1
ATOM 1805 C CA . LYS A 1 223 ? 67.440 -30.142 6.431 1.00 59.47 223 LYS A CA 1
ATOM 1806 C C . LYS A 1 223 ? 68.148 -29.474 7.615 1.00 59.47 223 LYS A C 1
ATOM 1808 O O . LYS A 1 223 ? 68.508 -30.175 8.553 1.00 59.47 223 LYS A O 1
ATOM 1813 N N . LYS A 1 224 ? 68.249 -28.136 7.644 1.00 57.84 224 LYS A N 1
ATOM 1814 C CA . LYS A 1 224 ? 68.801 -27.405 8.806 1.00 57.84 224 LYS A CA 1
ATOM 1815 C C . LYS A 1 224 ? 68.020 -27.645 10.105 1.00 57.84 224 LYS A C 1
ATOM 1817 O O . LYS A 1 224 ? 68.627 -27.666 11.164 1.00 57.84 224 LYS A O 1
ATOM 1822 N N . LYS A 1 225 ? 66.701 -27.867 10.038 1.00 54.97 225 LYS A N 1
ATOM 1823 C CA . LYS A 1 225 ? 65.866 -28.153 11.222 1.00 54.97 225 LYS A CA 1
ATOM 1824 C C . LYS A 1 225 ? 65.934 -29.606 11.713 1.00 54.97 225 LYS A C 1
ATOM 1826 O O . LYS A 1 225 ? 65.535 -29.863 12.839 1.00 54.97 225 LYS A O 1
ATOM 1831 N N . ARG A 1 226 ? 66.419 -30.550 10.894 1.00 53.94 226 ARG A N 1
ATOM 1832 C CA . ARG A 1 226 ? 66.583 -31.969 11.274 1.00 53.94 226 ARG A CA 1
ATOM 1833 C C . ARG A 1 226 ? 67.969 -32.311 11.834 1.00 53.94 226 ARG A C 1
ATOM 1835 O O . ARG A 1 226 ? 68.090 -33.347 12.462 1.00 53.94 226 ARG A O 1
ATOM 1842 N N . GLY A 1 227 ? 68.974 -31.453 11.649 1.00 55.00 227 GLY A N 1
ATOM 1843 C CA . GLY A 1 227 ? 70.321 -31.624 12.219 1.00 55.00 227 GLY A CA 1
ATOM 1844 C C . GLY A 1 227 ? 70.538 -30.966 13.590 1.00 55.00 227 GLY A C 1
ATOM 1845 O O . GLY A 1 227 ? 71.680 -30.719 13.946 1.00 55.00 227 GLY A O 1
ATOM 1846 N N . VAL A 1 228 ? 69.470 -30.612 14.317 1.00 55.28 228 VAL A N 1
ATOM 1847 C CA . VAL A 1 228 ? 69.531 -30.021 15.680 1.00 55.28 228 VAL A CA 1
ATOM 1848 C C . VAL A 1 228 ? 68.866 -30.950 16.715 1.00 55.28 228 VAL A C 1
ATOM 1850 O O . VAL A 1 228 ? 68.526 -30.543 17.818 1.00 55.28 228 VAL A O 1
ATOM 1853 N N . LEU A 1 229 ? 68.665 -32.218 16.354 1.00 50.47 229 LEU A N 1
ATOM 1854 C CA . LEU A 1 229 ? 68.283 -33.291 17.273 1.00 50.47 229 LEU A CA 1
ATOM 1855 C C . LEU A 1 229 ? 69.185 -34.502 17.004 1.00 50.47 229 LEU A C 1
ATOM 1857 O O . LEU A 1 229 ? 68.729 -35.522 16.498 1.00 50.47 229 LEU A O 1
ATOM 1861 N N . GLU A 1 230 ? 70.471 -34.329 17.297 1.00 40.19 230 GLU A N 1
ATOM 1862 C CA . GLU A 1 230 ? 71.334 -35.341 17.920 1.00 40.19 230 GLU A CA 1
ATOM 1863 C C . GLU A 1 230 ? 72.062 -34.662 19.082 1.00 40.19 230 GLU A C 1
ATOM 1865 O O . GLU A 1 230 ? 72.482 -33.493 18.898 1.00 40.19 230 GLU A O 1
#

Sequence (230 aa):
MKKIKYILFTFLILSLSILSVNAECTKEEINTLKQEANKIKVTYKHLGSNVDAEGTVVDYMFSLTFSNINDDMYIRIDDYNEEWKEVKDNKITIDKIATGKYIFSVYSNSCQGKIGNINVKLPKFNSYSLDPLCDGINTDEFPLCSKYLEYQPSYETFVKKIEEYKKTKEIKPDDNNNTTDDSTFTKILNQVLDFITKYQIYIISALTVILIILVILIISSKKKKRGVLE

pLDDT: mean 82.62, std 15.25, range [39.72, 98.38]

Foldseek 3Di:
DVVVVVVVVVVVVVVVVPPPPPPQDDPVRLVVVLVQVVPWDKDKDFPAWDADPVRDTDRFWIKMKTASADQQKWKAQPVVRDIFRDADPRITIDTGDGAAWGWIWMAGNSNRDTNDIDIDGGFGAQPCLPPCLLPPPDCVVVVSNPRGDNDHDDPVVVVVVSVVVVVVVVPDDPDDDDDDDDVPVVVVVVVVVVVCVVCVVVVVVVVVVVVVVVVVVVVVVVVVVVVPPD

Secondary structure (DSSP, 8-state):
-HHHHHHHHHHHHHHHTTS----PPPHHHHHHHHHHHTT-EEEEEE---EE-TTS-EE--EEEEEEES--TTEEEEEGGGTEEE---BTTEEEEEEEESEEEEEEEEETTTTEEEEEEEEEEPPB-GGGGSGGGTT--TTT-GGGSSB-S----HHHHHHHHHHHHHHHHT--SS-------TTHHHHHHHHHHHHHHHHHHHHHHHHHHHHHHHHHHHHHHHHHHTT--